Protein AF-A0A2R4WTJ5-F1 (afdb_monomer_lite)

Sequence (198 aa):
MADHRRGARPRRPLLRPADRGRTRHPGPPRLAERLERSGAPPQPRPRPGDAARCPADRGRPTTELWLRAEEALAEARILLAAGRPNGAISRAYSAAFTAVRVIVTQRTG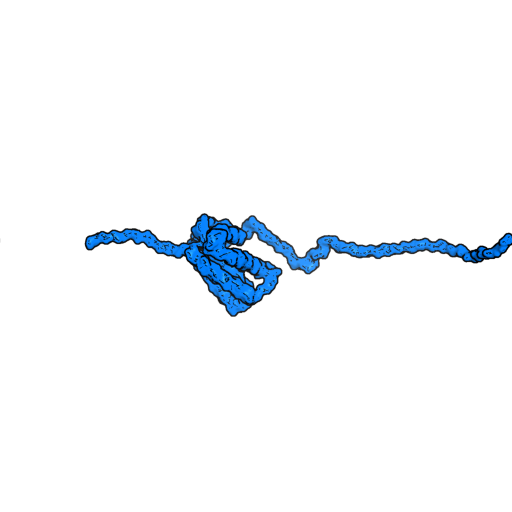ARSEELRRQAAVLKMFSEHFITPGLIDREFGRGLRHLFSDRASVDYDGPRLTAEDAGKAVDFAERLLQATKPFVAGPSGTTQSADDPPS

InterPro domains:
  IPR007842 HEPN domain [PF05168] (64-178)
  IPR052226 UPF0332 putative toxin [PTHR36565] (65-183)

Structure (mmCIF, N/CA/C/O backbone):
data_AF-A0A2R4WTJ5-F1
#
_entry.id   AF-A0A2R4WTJ5-F1
#
loop_
_atom_site.group_PDB
_atom_site.id
_atom_site.type_symbol
_atom_site.label_atom_id
_atom_site.label_alt_id
_atom_site.label_comp_id
_atom_site.label_asym_id
_atom_site.label_entity_id
_atom_site.label_seq_id
_atom_site.pdbx_PDB_ins_code
_atom_site.Cartn_x
_atom_site.Cartn_y
_atom_site.Cartn_z
_atom_site.occupancy
_atom_site.B_iso_or_equiv
_atom_site.auth_seq_id
_atom_site.auth_comp_id
_atom_site.auth_asym_id
_atom_site.auth_atom_id
_atom_site.pdbx_PDB_model_num
ATOM 1 N N . MET A 1 1 ? 96.871 -48.633 27.559 1.00 40.28 1 MET A N 1
ATOM 2 C CA . MET A 1 1 ? 97.328 -48.675 26.153 1.00 40.28 1 MET A CA 1
ATOM 3 C C . MET A 1 1 ? 96.385 -47.785 25.355 1.00 40.28 1 MET A C 1
ATOM 5 O O . MET A 1 1 ? 95.204 -48.081 25.327 1.00 40.28 1 MET A O 1
ATOM 9 N N . ALA A 1 2 ? 96.773 -46.524 25.134 1.00 41.94 2 ALA A N 1
ATOM 10 C CA . ALA A 1 2 ? 97.318 -46.019 23.859 1.00 41.94 2 ALA A CA 1
ATOM 11 C C . ALA A 1 2 ? 96.253 -46.102 22.746 1.00 41.94 2 ALA A C 1
ATOM 13 O O . ALA A 1 2 ? 95.941 -47.191 22.292 1.00 41.94 2 ALA A O 1
ATOM 14 N N . ASP A 1 3 ? 95.487 -45.042 22.493 1.00 43.78 3 ASP A N 1
ATOM 15 C CA . ASP A 1 3 ? 95.818 -43.820 21.730 1.00 43.78 3 ASP A CA 1
ATOM 16 C C . ASP A 1 3 ? 95.179 -43.894 20.333 1.00 43.78 3 ASP A C 1
ATOM 18 O O . ASP A 1 3 ? 95.123 -44.969 19.749 1.00 43.78 3 ASP A O 1
ATOM 22 N N . HIS A 1 4 ? 94.713 -42.734 19.854 1.00 41.50 4 HIS A N 1
ATOM 23 C CA . HIS A 1 4 ? 94.325 -42.339 18.491 1.00 41.50 4 HIS A CA 1
ATOM 24 C C . HIS A 1 4 ? 92.951 -41.649 18.458 1.00 41.50 4 HIS A C 1
ATOM 26 O O . HIS A 1 4 ? 91.954 -42.209 18.883 1.00 41.50 4 HIS A O 1
ATOM 32 N N . ARG A 1 5 ? 92.754 -40.445 17.916 1.00 46.59 5 ARG A N 1
ATOM 33 C CA . ARG A 1 5 ? 93.618 -39.436 17.285 1.00 46.59 5 ARG A CA 1
ATOM 34 C C . ARG A 1 5 ? 92.833 -38.118 17.371 1.00 46.59 5 ARG A C 1
ATOM 36 O O . ARG A 1 5 ? 91.736 -38.028 16.827 1.00 46.59 5 ARG A O 1
ATOM 43 N N . ARG A 1 6 ? 93.382 -37.080 18.015 1.00 43.38 6 ARG A N 1
ATOM 44 C CA . ARG A 1 6 ? 92.896 -35.696 17.854 1.00 43.38 6 ARG A CA 1
ATOM 45 C C . ARG A 1 6 ? 93.526 -35.112 16.591 1.00 43.38 6 ARG A C 1
ATOM 47 O O . ARG A 1 6 ? 94.689 -34.722 16.599 1.00 43.38 6 ARG A O 1
ATOM 54 N N . GLY A 1 7 ? 92.751 -35.064 15.511 1.00 43.31 7 GLY A N 1
ATOM 55 C CA . GLY A 1 7 ? 93.057 -34.250 14.338 1.00 43.31 7 GLY A CA 1
ATOM 56 C C . GLY A 1 7 ? 92.776 -32.779 14.639 1.00 43.31 7 GLY A C 1
ATOM 57 O O . GLY A 1 7 ? 91.679 -32.416 15.054 1.00 43.31 7 GLY A O 1
ATOM 58 N N . ALA A 1 8 ? 93.800 -31.950 14.477 1.00 48.03 8 ALA A N 1
ATOM 59 C CA . ALA A 1 8 ? 93.761 -30.514 14.690 1.00 48.03 8 ALA A CA 1
ATOM 60 C C . ALA A 1 8 ? 93.310 -29.741 13.435 1.00 48.03 8 ALA A C 1
ATOM 62 O O . ALA A 1 8 ? 93.452 -30.236 12.318 1.00 48.03 8 ALA A O 1
ATOM 63 N N . ARG A 1 9 ? 92.986 -28.457 13.680 1.00 47.97 9 ARG A N 1
ATOM 64 C CA . ARG A 1 9 ? 93.019 -27.264 12.793 1.00 47.97 9 ARG A CA 1
ATOM 65 C C . ARG A 1 9 ? 91.668 -26.798 12.217 1.00 47.97 9 ARG A C 1
ATOM 67 O O . ARG A 1 9 ? 90.811 -27.624 11.944 1.00 47.97 9 ARG A O 1
ATOM 74 N N . PRO A 1 10 ? 91.523 -25.504 11.858 1.00 49.56 10 PRO A N 1
ATOM 75 C CA . PRO A 1 10 ? 92.117 -24.287 12.427 1.00 49.56 10 PRO A CA 1
ATOM 76 C C . PRO A 1 10 ? 91.062 -23.199 12.743 1.00 49.56 10 PRO A C 1
ATOM 78 O O . PRO A 1 10 ? 89.918 -23.239 12.298 1.00 49.56 10 PRO A O 1
ATOM 81 N N . ARG A 1 11 ? 91.485 -22.175 13.495 1.00 52.00 11 ARG A N 1
ATOM 82 C CA . ARG A 1 11 ? 90.731 -20.934 13.729 1.00 52.00 11 ARG A CA 1
ATOM 83 C C . ARG A 1 11 ? 90.458 -20.210 12.404 1.00 52.00 11 ARG A C 1
ATOM 85 O O . ARG A 1 11 ? 91.400 -19.890 11.683 1.00 52.00 11 ARG A O 1
ATOM 92 N N . ARG A 1 12 ? 89.189 -19.894 12.132 1.00 48.75 12 ARG A N 1
ATOM 93 C CA . ARG A 1 12 ? 88.774 -18.898 11.131 1.00 48.75 12 ARG A CA 1
ATOM 94 C C . ARG A 1 12 ? 88.182 -17.666 11.828 1.00 48.75 12 ARG A C 1
ATOM 96 O O . ARG A 1 12 ? 87.571 -17.828 12.885 1.00 48.75 12 ARG A O 1
ATOM 103 N N . PRO A 1 13 ? 88.403 -16.454 11.290 1.00 47.44 13 PRO A N 1
ATOM 104 C CA . PRO A 1 13 ? 88.205 -15.211 12.018 1.00 47.44 13 PRO A CA 1
ATOM 105 C C . PRO A 1 13 ? 86.757 -14.723 11.976 1.00 47.44 13 PRO A C 1
ATOM 107 O O . PRO A 1 13 ? 85.960 -15.108 11.122 1.00 47.44 13 PRO A O 1
ATOM 110 N N . LEU A 1 14 ? 86.489 -13.831 12.926 1.00 55.62 14 LEU A N 1
ATOM 111 C CA . LEU A 1 14 ? 85.283 -13.044 13.150 1.00 55.62 14 LEU A CA 1
ATOM 112 C C . LEU A 1 14 ? 84.645 -12.520 11.854 1.00 55.62 14 LEU A C 1
ATOM 114 O O . LEU A 1 14 ? 85.181 -11.629 11.200 1.00 55.62 14 LEU A O 1
ATOM 118 N N . LEU A 1 15 ? 83.434 -12.996 11.572 1.00 49.38 15 LEU A N 1
ATOM 119 C CA . LEU A 1 15 ? 82.456 -12.290 10.754 1.00 49.38 15 LEU A CA 1
ATOM 120 C C . LEU A 1 15 ? 81.283 -11.936 11.666 1.00 49.38 15 LEU A C 1
ATOM 122 O O . LEU A 1 15 ? 80.612 -12.814 12.210 1.00 49.38 15 LEU A O 1
ATOM 126 N N . ARG A 1 16 ? 81.074 -10.632 11.869 1.00 53.84 16 ARG A N 1
ATOM 127 C CA . ARG A 1 16 ? 79.862 -10.096 12.495 1.00 53.84 16 ARG A CA 1
ATOM 128 C C . ARG A 1 16 ? 78.650 -10.617 11.716 1.00 53.84 16 ARG A C 1
ATOM 130 O O . ARG A 1 16 ? 78.660 -10.498 10.489 1.00 53.84 16 ARG A O 1
ATOM 137 N N . PRO A 1 17 ? 77.611 -11.166 12.365 1.00 50.91 17 PRO A N 1
ATOM 138 C CA . PRO A 1 17 ? 76.390 -11.475 11.648 1.00 50.91 17 PRO A CA 1
ATOM 139 C C . PRO A 1 17 ? 75.796 -10.167 11.125 1.00 50.91 17 PRO A C 1
ATOM 141 O O . PRO A 1 17 ? 75.551 -9.227 11.880 1.00 50.91 17 PRO A O 1
ATOM 144 N N . ALA A 1 18 ? 75.641 -10.127 9.804 1.00 52.59 18 ALA A N 1
ATOM 145 C CA . ALA A 1 18 ? 74.945 -9.089 9.077 1.00 52.59 18 ALA A CA 1
ATOM 146 C C . ALA A 1 18 ? 73.553 -8.882 9.680 1.00 52.59 18 ALA A C 1
ATOM 148 O O . ALA A 1 18 ? 72.826 -9.845 9.941 1.00 52.59 18 ALA A O 1
ATOM 149 N N . ASP A 1 19 ? 73.224 -7.610 9.883 1.00 46.09 19 ASP A N 1
ATOM 150 C CA . ASP A 1 19 ? 71.899 -7.107 10.202 1.00 46.09 19 ASP A CA 1
ATOM 151 C C . ASP A 1 19 ? 70.914 -7.671 9.170 1.00 46.09 19 ASP A C 1
ATOM 153 O O . ASP A 1 19 ? 70.844 -7.224 8.022 1.00 46.09 19 ASP A O 1
ATOM 157 N N . ARG A 1 20 ? 70.218 -8.755 9.539 1.00 48.75 20 ARG A N 1
ATOM 158 C CA . ARG A 1 20 ? 69.105 -9.276 8.751 1.00 48.75 20 ARG A CA 1
ATOM 159 C C . ARG A 1 20 ? 68.011 -8.241 8.878 1.00 48.75 20 ARG A C 1
ATOM 161 O O . ARG A 1 20 ? 67.219 -8.282 9.820 1.00 48.75 20 ARG A O 1
ATOM 168 N N . GLY A 1 21 ? 68.013 -7.325 7.914 1.00 42.69 21 GLY A N 1
ATOM 169 C CA . GLY A 1 21 ? 66.962 -6.358 7.691 1.00 42.69 21 GLY A CA 1
ATOM 170 C C . GLY A 1 21 ? 65.624 -7.048 7.883 1.00 42.69 21 GLY A C 1
ATOM 171 O O . GLY A 1 21 ? 65.225 -7.904 7.093 1.00 42.69 21 GLY A O 1
ATOM 172 N N . ARG A 1 22 ? 64.949 -6.690 8.978 1.00 45.28 22 ARG A N 1
ATOM 173 C CA . ARG A 1 22 ? 63.517 -6.901 9.123 1.00 45.28 22 ARG A CA 1
ATOM 174 C C . ARG A 1 22 ? 62.898 -6.248 7.899 1.00 45.28 22 ARG A C 1
ATOM 176 O O . ARG A 1 22 ? 62.763 -5.026 7.856 1.00 45.28 22 ARG A O 1
ATOM 183 N N . THR A 1 23 ? 62.527 -7.054 6.914 1.00 48.16 23 THR A N 1
ATOM 184 C CA . THR A 1 23 ? 61.514 -6.678 5.942 1.00 48.16 23 THR A CA 1
ATOM 185 C C . THR A 1 23 ? 60.293 -6.304 6.765 1.00 48.16 23 THR A C 1
ATOM 187 O O . THR A 1 23 ? 59.587 -7.161 7.296 1.00 48.16 23 THR A O 1
ATOM 190 N N . ARG A 1 24 ? 60.116 -4.998 6.979 1.00 44.09 24 ARG A N 1
ATOM 191 C CA . ARG A 1 24 ? 58.886 -4.441 7.515 1.00 44.09 24 ARG A CA 1
ATOM 192 C C . ARG A 1 24 ? 57.819 -4.835 6.508 1.00 44.09 24 ARG A C 1
ATOM 194 O O . ARG A 1 24 ? 57.754 -4.257 5.428 1.00 44.09 24 ARG A O 1
ATOM 201 N N . HIS A 1 25 ? 57.027 -5.850 6.838 1.00 49.19 25 HIS A N 1
ATOM 202 C CA . HIS A 1 25 ? 55.735 -6.011 6.194 1.00 49.19 25 HIS A CA 1
ATOM 203 C C . HIS A 1 25 ? 55.029 -4.652 6.291 1.00 49.19 25 HIS A C 1
ATOM 205 O O . HIS A 1 25 ? 54.987 -4.091 7.394 1.00 49.19 25 HIS A O 1
ATOM 211 N N . PRO A 1 26 ? 54.523 -4.084 5.184 1.00 51.09 26 PRO A N 1
ATOM 212 C CA . PRO A 1 26 ? 53.671 -2.917 5.291 1.00 51.09 26 PRO A CA 1
ATOM 213 C C . PRO A 1 26 ? 52.470 -3.346 6.137 1.00 51.09 26 PRO A C 1
ATOM 215 O O . PRO A 1 26 ? 51.767 -4.298 5.799 1.00 51.09 26 PRO A O 1
ATOM 218 N N . GLY A 1 27 ? 52.303 -2.711 7.298 1.00 50.72 27 GLY A N 1
ATOM 219 C CA . GLY A 1 27 ? 51.111 -2.899 8.116 1.00 50.72 27 GLY A CA 1
ATOM 220 C C . GLY A 1 27 ? 49.864 -2.547 7.299 1.00 50.72 27 GLY A C 1
ATOM 221 O O . GLY A 1 27 ? 49.973 -1.798 6.322 1.00 50.72 27 GLY A O 1
ATOM 222 N N . PRO A 1 28 ? 48.681 -3.072 7.663 1.00 54.84 28 PRO A N 1
ATOM 223 C CA . PRO A 1 28 ? 47.455 -2.692 6.977 1.00 54.84 28 PRO A CA 1
ATOM 224 C C . PRO A 1 28 ? 47.329 -1.159 7.006 1.00 54.84 28 PRO A C 1
ATOM 226 O O . PRO A 1 28 ? 47.633 -0.554 8.042 1.00 54.84 28 PRO A O 1
ATOM 229 N N . PRO A 1 29 ? 46.926 -0.518 5.893 1.00 46.69 29 PRO A N 1
ATOM 230 C CA . PRO A 1 29 ? 46.821 0.931 5.844 1.00 46.69 29 PRO A CA 1
ATOM 231 C C . PRO A 1 29 ? 45.905 1.397 6.973 1.00 46.69 29 PRO A C 1
ATOM 233 O O . PRO A 1 29 ? 44.856 0.792 7.235 1.00 46.69 29 PRO A O 1
ATOM 236 N N . ARG A 1 30 ? 46.333 2.452 7.675 1.00 44.72 30 ARG A N 1
ATOM 237 C CA . ARG A 1 30 ? 45.518 3.087 8.713 1.00 44.72 30 ARG A CA 1
ATOM 238 C C . ARG A 1 30 ? 44.173 3.452 8.086 1.00 44.72 30 ARG A C 1
ATOM 240 O O . ARG A 1 30 ? 44.115 3.875 6.936 1.00 44.72 30 ARG A O 1
ATOM 247 N N . LEU A 1 31 ? 43.101 3.296 8.861 1.00 47.12 31 LEU A N 1
ATOM 248 C CA . LEU A 1 31 ? 41.696 3.458 8.459 1.00 47.12 31 LEU A CA 1
ATOM 249 C C . LEU A 1 31 ? 41.375 4.774 7.704 1.00 47.12 31 LEU A C 1
ATOM 251 O O . LEU A 1 31 ? 40.307 4.887 7.115 1.00 47.12 31 LEU A O 1
ATOM 255 N N . ALA A 1 32 ? 42.289 5.747 7.707 1.00 48.06 32 ALA A N 1
ATOM 256 C CA . ALA A 1 32 ? 42.182 7.025 7.016 1.00 48.06 32 ALA A CA 1
ATOM 257 C C . ALA A 1 32 ? 42.358 6.951 5.482 1.00 48.06 32 ALA A C 1
ATOM 259 O O . ALA A 1 32 ? 41.817 7.799 4.788 1.00 48.06 32 ALA A O 1
ATOM 260 N N . GLU A 1 33 ? 43.051 5.951 4.921 1.00 44.41 33 GLU A N 1
ATOM 261 C CA . GLU A 1 33 ? 43.400 5.950 3.479 1.00 44.41 33 GLU A CA 1
ATOM 262 C C . GLU A 1 33 ? 42.437 5.154 2.579 1.00 44.41 33 GLU A C 1
ATOM 264 O O . GLU A 1 33 ? 42.562 5.167 1.356 1.00 44.41 33 GLU A O 1
ATOM 269 N N . ARG A 1 34 ? 41.430 4.472 3.142 1.00 41.84 34 ARG A N 1
ATOM 270 C CA . ARG A 1 34 ? 40.419 3.740 2.347 1.00 41.84 34 ARG A CA 1
ATOM 271 C C . ARG A 1 34 ? 39.273 4.636 1.846 1.00 41.84 34 ARG A C 1
ATOM 273 O O . ARG A 1 34 ? 38.398 4.161 1.129 1.00 41.84 34 ARG A O 1
ATOM 280 N N . LEU A 1 35 ? 39.276 5.914 2.222 1.00 46.16 35 LEU A N 1
ATOM 281 C CA . LEU A 1 35 ? 38.204 6.881 1.960 1.00 46.16 35 LEU A CA 1
ATOM 282 C C . LEU A 1 35 ? 38.405 7.732 0.695 1.00 46.16 35 LEU A C 1
ATOM 284 O O . LEU A 1 35 ? 37.592 8.601 0.424 1.00 46.16 35 LEU A O 1
ATOM 288 N N . GLU A 1 36 ? 39.421 7.447 -0.122 1.00 46.19 36 GLU A N 1
ATOM 289 C CA . GLU A 1 36 ? 39.780 8.266 -1.297 1.00 46.19 36 GLU A CA 1
ATOM 290 C C . GLU A 1 36 ? 39.577 7.517 -2.635 1.00 46.19 36 GLU A C 1
ATOM 292 O O . GLU A 1 36 ? 40.247 7.781 -3.631 1.00 46.19 36 GLU A O 1
ATOM 297 N N . ARG A 1 37 ? 38.666 6.530 -2.683 1.00 49.72 37 ARG A N 1
ATOM 298 C CA . ARG A 1 37 ? 38.304 5.814 -3.931 1.00 49.72 37 ARG A CA 1
ATOM 299 C C . ARG A 1 37 ? 36.813 5.777 -4.270 1.00 49.72 37 ARG A C 1
ATOM 301 O O . ARG A 1 37 ? 36.421 5.103 -5.215 1.00 49.72 37 ARG A O 1
ATOM 308 N N . SER A 1 38 ? 35.992 6.551 -3.569 1.00 48.34 38 SER A N 1
ATOM 309 C CA . SER A 1 38 ? 34.607 6.807 -3.964 1.00 48.34 38 SER A CA 1
ATOM 310 C C . SER A 1 38 ? 34.313 8.282 -3.737 1.00 48.34 38 SER A C 1
ATOM 312 O O . SER A 1 38 ? 33.969 8.689 -2.632 1.00 48.34 38 SER A O 1
ATOM 314 N N . GLY A 1 39 ? 34.503 9.091 -4.779 1.00 51.28 39 GLY A N 1
ATOM 315 C CA . GLY A 1 39 ? 34.209 10.523 -4.793 1.00 51.28 39 GLY A CA 1
ATOM 316 C C . GLY A 1 39 ? 32.708 10.818 -4.775 1.00 51.28 39 GLY A C 1
ATOM 317 O O . GLY A 1 39 ? 32.183 11.416 -5.706 1.00 51.28 39 GLY A O 1
ATOM 318 N N . ALA A 1 40 ? 32.017 10.406 -3.716 1.00 48.03 40 ALA A N 1
ATOM 319 C CA . ALA A 1 40 ? 30.706 10.924 -3.363 1.00 48.03 40 ALA A CA 1
ATOM 320 C C . ALA A 1 40 ? 30.691 11.129 -1.842 1.00 48.03 40 ALA A C 1
ATOM 322 O O . ALA A 1 40 ? 30.899 10.158 -1.106 1.00 48.03 40 ALA A O 1
ATOM 323 N N . PRO A 1 41 ? 30.492 12.363 -1.342 1.00 43.03 41 PRO A N 1
ATOM 324 C CA . PRO A 1 41 ? 30.351 12.578 0.091 1.00 43.03 41 PRO A CA 1
ATOM 325 C C . PRO A 1 41 ? 29.193 11.714 0.616 1.00 43.03 41 PRO A C 1
ATOM 327 O O . PRO A 1 41 ? 28.203 11.530 -0.102 1.00 43.03 41 PRO A O 1
ATOM 330 N N . PRO A 1 42 ? 29.275 11.174 1.847 1.00 45.84 42 PRO A N 1
ATOM 331 C CA . PRO A 1 42 ? 28.137 10.503 2.455 1.00 45.84 42 PRO A CA 1
ATOM 332 C C . PRO A 1 42 ? 26.973 11.493 2.481 1.00 45.84 42 PRO A C 1
ATOM 334 O O . PRO A 1 42 ? 27.033 12.511 3.171 1.00 45.84 42 PRO A O 1
ATOM 337 N N . GLN A 1 43 ? 25.936 11.211 1.688 1.00 46.81 43 GLN A N 1
ATOM 338 C CA . GLN A 1 43 ? 24.745 12.048 1.648 1.00 46.81 43 GLN A CA 1
ATOM 339 C C . GLN A 1 43 ? 24.206 12.157 3.081 1.00 46.81 43 GLN A C 1
ATOM 341 O O . GLN A 1 43 ? 24.036 11.122 3.744 1.00 46.81 43 GLN A O 1
ATOM 346 N N . PRO A 1 44 ? 23.985 13.373 3.608 1.00 42.69 44 PRO A N 1
ATOM 347 C CA . PRO A 1 44 ? 23.498 13.536 4.966 1.00 42.69 44 PRO A CA 1
ATOM 348 C C . PRO A 1 44 ? 22.169 12.792 5.098 1.00 42.69 44 PRO A C 1
ATOM 350 O O . PRO A 1 44 ? 21.243 13.007 4.317 1.00 42.69 44 PRO A O 1
ATOM 353 N N . ARG A 1 45 ? 22.069 11.896 6.090 1.00 44.34 45 ARG A N 1
ATOM 354 C CA . ARG A 1 45 ? 20.781 11.286 6.441 1.00 44.34 45 ARG A CA 1
ATOM 355 C C . ARG A 1 45 ? 19.809 12.434 6.737 1.00 44.34 45 ARG A C 1
ATOM 357 O O . ARG A 1 45 ? 20.157 13.274 7.572 1.00 44.34 45 ARG A O 1
ATOM 364 N N . PRO A 1 46 ? 18.628 12.495 6.095 1.00 45.47 46 PRO A N 1
ATOM 365 C CA . PRO A 1 46 ? 17.663 13.537 6.404 1.00 45.47 46 PRO A CA 1
ATOM 366 C C . PRO A 1 46 ? 17.337 13.454 7.895 1.00 45.47 46 PRO A C 1
ATOM 368 O O . PRO A 1 46 ? 16.966 12.392 8.406 1.00 45.47 46 PRO A O 1
ATOM 371 N N . ARG A 1 47 ? 17.542 14.560 8.619 1.00 34.12 47 ARG A N 1
ATOM 372 C CA . ARG A 1 47 ? 17.201 14.632 10.040 1.00 34.12 47 ARG A CA 1
ATOM 373 C C . ARG A 1 47 ? 15.686 14.436 10.175 1.00 34.12 47 ARG A C 1
ATOM 375 O O . ARG A 1 47 ? 14.940 14.914 9.314 1.00 34.12 47 ARG A O 1
ATOM 382 N N . PRO A 1 48 ? 15.192 13.771 11.234 1.00 38.84 48 PRO A N 1
ATOM 383 C CA . PRO A 1 48 ? 13.763 13.728 11.506 1.00 38.84 48 PRO A CA 1
ATOM 384 C C . PRO A 1 48 ? 13.298 15.152 11.848 1.00 38.84 48 PRO A C 1
ATOM 386 O O . PRO A 1 48 ? 13.422 15.597 12.982 1.00 38.84 48 PRO A O 1
ATOM 389 N N . GLY A 1 49 ? 12.838 15.886 10.835 1.00 41.31 49 GLY A N 1
ATOM 390 C CA . GLY A 1 49 ? 12.493 17.307 10.931 1.00 41.31 49 GLY A CA 1
ATOM 391 C C . GLY A 1 49 ? 12.625 18.065 9.606 1.00 41.31 49 GLY A C 1
ATOM 392 O O . GLY A 1 49 ? 11.839 18.973 9.360 1.00 41.31 49 GLY A O 1
ATOM 393 N N . ASP A 1 50 ? 13.518 17.621 8.713 1.00 38.69 50 ASP A N 1
ATOM 394 C CA . ASP A 1 50 ? 13.833 18.328 7.457 1.00 38.69 50 ASP A CA 1
ATOM 395 C C . ASP A 1 50 ? 13.064 17.798 6.235 1.00 38.69 50 ASP A C 1
ATOM 397 O O . ASP A 1 50 ? 13.272 18.254 5.112 1.00 38.69 50 ASP A O 1
ATOM 401 N N . ALA A 1 51 ? 12.088 16.903 6.441 1.00 40.84 51 ALA A N 1
ATOM 402 C CA . ALA A 1 51 ? 10.989 16.709 5.494 1.00 40.84 51 ALA A CA 1
ATOM 403 C C . ALA A 1 51 ? 10.073 17.943 5.548 1.00 40.84 51 ALA A C 1
ATOM 405 O O . ALA A 1 51 ? 8.917 17.888 5.977 1.00 40.84 51 ALA A O 1
ATOM 406 N N . ALA A 1 52 ? 10.629 19.091 5.168 1.00 37.19 52 ALA A N 1
ATOM 407 C CA . ALA A 1 52 ? 9.926 20.337 5.017 1.00 37.19 52 ALA A CA 1
ATOM 408 C C . ALA A 1 52 ? 8.878 20.165 3.909 1.00 37.19 52 ALA A C 1
ATOM 410 O O . ALA A 1 52 ? 9.113 20.384 2.729 1.00 37.19 52 ALA A O 1
ATOM 411 N N . ARG A 1 53 ? 7.677 19.809 4.372 1.00 40.03 53 ARG A N 1
ATOM 412 C CA . ARG A 1 53 ? 6.417 20.430 3.970 1.00 40.03 53 ARG A CA 1
ATOM 413 C C . ARG A 1 53 ? 5.956 20.100 2.543 1.00 40.03 53 ARG A C 1
ATOM 415 O O . ARG A 1 53 ? 5.938 20.955 1.671 1.00 40.03 53 ARG A O 1
ATOM 422 N N . CYS A 1 54 ? 5.395 18.903 2.359 1.00 32.31 54 CYS A N 1
ATOM 423 C CA . CYS A 1 54 ? 4.322 18.735 1.374 1.00 32.31 54 CYS A CA 1
ATOM 424 C C . CYS A 1 54 ? 3.042 19.402 1.932 1.00 32.31 54 CYS A C 1
ATOM 426 O O . CYS A 1 54 ? 2.538 18.947 2.961 1.00 32.31 54 CYS A O 1
ATOM 428 N N . PRO A 1 55 ? 2.486 20.458 1.306 1.00 38.75 55 PRO A N 1
ATOM 429 C CA . PRO A 1 55 ? 1.325 21.197 1.829 1.00 38.75 55 PRO A CA 1
ATOM 430 C C . PRO A 1 55 ? 0.006 20.410 1.799 1.00 38.75 55 PRO A C 1
ATOM 432 O O . PRO A 1 55 ? -1.022 20.905 2.248 1.00 38.75 55 PRO A O 1
ATOM 435 N N . ALA A 1 56 ? 0.011 19.209 1.225 1.00 47.41 56 ALA A N 1
ATOM 436 C CA . ALA A 1 56 ? -1.167 18.654 0.585 1.00 47.41 56 ALA A CA 1
ATOM 437 C C . ALA A 1 56 ? -2.178 17.967 1.512 1.00 47.41 56 ALA A C 1
ATOM 439 O O . ALA A 1 56 ? -3.226 17.610 0.999 1.00 47.41 56 ALA A O 1
ATOM 440 N N . ASP A 1 57 ? -1.912 17.757 2.803 1.00 47.78 57 ASP A N 1
ATOM 441 C CA . ASP A 1 57 ? -2.726 16.824 3.611 1.00 47.78 57 ASP A CA 1
ATOM 442 C C . ASP A 1 57 ? -3.367 17.438 4.868 1.00 47.78 57 ASP A C 1
ATOM 444 O O . ASP A 1 57 ? -3.786 16.733 5.786 1.00 47.78 57 ASP A O 1
ATOM 448 N N . ARG A 1 58 ? -3.434 18.773 4.944 1.00 47.03 58 ARG A N 1
ATOM 449 C CA . ARG A 1 58 ? -4.168 19.459 6.016 1.00 47.03 58 ARG A CA 1
ATOM 450 C C . ARG A 1 58 ? -5.655 19.501 5.662 1.00 47.03 58 ARG A C 1
ATOM 452 O O . ARG A 1 58 ? -6.097 20.433 5.006 1.00 47.03 58 ARG A O 1
ATOM 459 N N . GLY A 1 59 ? -6.396 18.479 6.090 1.00 54.94 59 GLY A N 1
ATOM 460 C CA . GLY A 1 59 ? -7.862 18.478 6.061 1.00 54.94 59 GLY A CA 1
ATOM 461 C C . GLY A 1 59 ? -8.508 18.064 4.738 1.00 54.94 59 GLY A C 1
ATOM 462 O O . GLY A 1 59 ? -9.647 18.452 4.495 1.00 54.94 59 GLY A O 1
ATOM 463 N N . ARG A 1 60 ? -7.822 17.291 3.880 1.00 61.53 60 ARG A N 1
ATOM 464 C CA . ARG A 1 60 ? -8.505 16.709 2.716 1.00 61.53 60 ARG A CA 1
ATOM 465 C C . ARG A 1 60 ? -9.511 15.645 3.161 1.00 61.53 60 ARG A C 1
ATOM 467 O O . ARG A 1 60 ? -9.177 14.851 4.047 1.00 61.53 60 ARG A O 1
ATOM 474 N N . PRO A 1 61 ? -10.700 15.583 2.541 1.00 74.44 61 PRO A N 1
ATOM 475 C CA . PRO A 1 61 ? -11.644 14.501 2.774 1.00 74.44 61 PRO A CA 1
ATOM 476 C C . PRO A 1 61 ? -10.992 13.142 2.491 1.00 74.44 61 PRO A C 1
ATOM 478 O O . PRO A 1 61 ? -10.264 12.978 1.509 1.00 74.44 61 PRO A O 1
ATOM 481 N N . THR A 1 62 ? -11.286 12.144 3.323 1.00 81.25 62 THR A N 1
ATOM 482 C CA . THR A 1 62 ? -10.813 10.759 3.150 1.00 81.25 62 THR A CA 1
ATOM 483 C C . THR A 1 62 ? -11.200 10.178 1.786 1.00 81.25 62 THR A C 1
ATOM 485 O O . THR A 1 62 ? -10.453 9.374 1.233 1.00 81.25 62 THR A O 1
ATOM 488 N N . THR A 1 63 ? -12.304 10.650 1.203 1.00 83.62 63 THR A N 1
ATOM 489 C CA . THR A 1 63 ? -12.765 10.322 -0.153 1.00 83.62 63 THR A CA 1
ATOM 490 C C . THR A 1 63 ? -11.795 10.783 -1.246 1.00 83.62 63 THR A C 1
ATOM 492 O O . THR A 1 63 ? -11.521 10.033 -2.176 1.00 83.62 63 THR A O 1
ATOM 495 N N . GLU A 1 64 ? -11.222 11.985 -1.133 1.00 87.19 64 GLU A N 1
ATOM 496 C CA . GLU A 1 64 ? -10.272 12.502 -2.130 1.00 87.19 64 GLU A CA 1
ATOM 497 C C . GLU A 1 64 ? -8.943 11.738 -2.076 1.00 87.19 64 GLU A C 1
ATOM 499 O O . GLU A 1 64 ? -8.334 11.430 -3.100 1.00 87.19 64 GLU A O 1
ATOM 504 N N . LEU A 1 65 ? -8.501 11.385 -0.868 1.00 88.19 65 LEU A N 1
ATOM 505 C CA . LEU A 1 65 ? -7.319 10.547 -0.681 1.00 88.19 65 LEU A CA 1
ATOM 506 C C . LEU A 1 65 ? -7.530 9.135 -1.239 1.00 88.19 65 LEU A C 1
ATOM 508 O O . LEU A 1 65 ? -6.598 8.569 -1.806 1.00 88.19 65 LEU A O 1
ATOM 512 N N . TRP A 1 66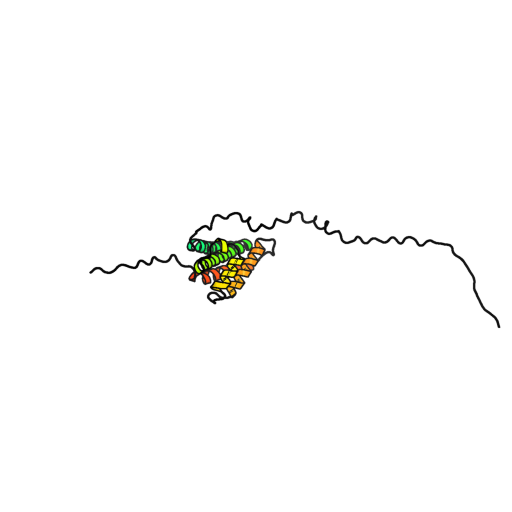 ? -8.738 8.581 -1.111 1.00 92.00 66 TRP A N 1
ATOM 513 C CA . TRP A 1 66 ? -9.072 7.292 -1.712 1.00 92.00 66 TRP A CA 1
ATOM 514 C C . TRP A 1 66 ? -9.015 7.344 -3.240 1.00 92.00 66 TRP A C 1
ATOM 516 O O . TRP A 1 66 ? -8.359 6.502 -3.847 1.00 92.00 66 TRP A O 1
ATOM 526 N N . LEU A 1 67 ? -9.609 8.372 -3.856 1.00 92.81 67 LEU A N 1
ATOM 527 C CA . LEU A 1 67 ? -9.553 8.558 -5.308 1.00 92.81 67 LEU A CA 1
ATOM 528 C C . LEU A 1 67 ? -8.104 8.630 -5.809 1.00 92.81 67 LEU A C 1
ATOM 530 O O . LEU A 1 67 ? -7.741 7.965 -6.772 1.00 92.81 67 LEU A O 1
ATOM 534 N N . ARG A 1 68 ? -7.233 9.344 -5.089 1.00 92.25 68 ARG A N 1
ATOM 535 C CA . ARG A 1 68 ? -5.796 9.387 -5.404 1.00 92.25 68 ARG A CA 1
ATOM 536 C C . ARG A 1 68 ? -5.101 8.035 -5.283 1.00 92.25 68 ARG A C 1
ATOM 538 O O . ARG A 1 68 ? -4.126 7.789 -5.990 1.00 92.25 68 ARG A O 1
ATOM 545 N N . ALA A 1 69 ? -5.554 7.170 -4.377 1.00 94.25 69 ALA A N 1
ATOM 546 C CA . ALA A 1 69 ? -5.033 5.812 -4.287 1.00 94.25 69 ALA A CA 1
ATOM 547 C C . ALA A 1 69 ? -5.418 4.994 -5.532 1.00 94.25 69 ALA A C 1
ATOM 549 O O . ALA A 1 69 ? -4.576 4.274 -6.068 1.00 94.25 69 ALA A O 1
ATOM 550 N N . GLU A 1 70 ? -6.652 5.146 -6.022 1.00 94.88 70 GLU A N 1
ATOM 551 C CA . GLU A 1 70 ? -7.122 4.509 -7.259 1.00 94.88 70 GLU A CA 1
ATOM 552 C C . GLU A 1 70 ? -6.383 5.048 -8.497 1.00 94.88 70 GLU A C 1
ATOM 554 O O . GLU A 1 70 ? -5.912 4.263 -9.323 1.00 94.88 70 GLU A O 1
ATOM 559 N N . GLU A 1 71 ? -6.194 6.367 -8.590 1.00 95.88 71 GLU A N 1
ATOM 560 C CA . GLU A 1 71 ? -5.402 7.013 -9.646 1.00 95.88 71 GLU A CA 1
ATOM 561 C C . GLU A 1 71 ? -3.955 6.503 -9.656 1.00 95.88 71 GLU A C 1
ATOM 563 O O . GLU A 1 71 ? -3.440 6.108 -10.702 1.00 95.88 71 GLU A O 1
ATOM 568 N N . ALA A 1 72 ? -3.308 6.429 -8.488 1.00 95.25 72 ALA A N 1
ATOM 569 C CA . ALA A 1 72 ? -1.946 5.916 -8.378 1.00 95.25 72 ALA A CA 1
ATOM 570 C C . ALA A 1 72 ? -1.837 4.445 -8.818 1.00 95.25 72 ALA A C 1
ATOM 572 O O . ALA A 1 72 ? -0.834 4.055 -9.417 1.00 95.25 72 ALA A O 1
ATOM 573 N N . LEU A 1 73 ? -2.861 3.620 -8.570 1.00 96.94 73 LEU A N 1
ATOM 574 C CA . LEU A 1 73 ? -2.893 2.243 -9.067 1.00 96.94 73 LEU A CA 1
ATOM 575 C C . LEU A 1 73 ? -3.026 2.203 -10.598 1.00 96.94 73 LEU A C 1
ATOM 577 O O . LEU A 1 73 ? -2.344 1.413 -11.255 1.00 96.94 73 LEU A O 1
ATOM 581 N N . ALA A 1 74 ? -3.860 3.067 -11.181 1.00 96.88 74 ALA A N 1
ATOM 582 C CA . ALA A 1 74 ? -3.983 3.186 -12.633 1.00 96.88 74 ALA A CA 1
ATOM 583 C C . ALA A 1 74 ? -2.655 3.618 -13.282 1.00 96.88 74 ALA A C 1
ATOM 585 O O . ALA A 1 74 ? -2.209 3.004 -14.252 1.00 96.88 74 ALA A O 1
ATOM 586 N N . GLU A 1 75 ? -1.968 4.604 -12.703 1.00 96.25 75 GLU A N 1
ATOM 587 C CA . GLU A 1 75 ? -0.631 5.016 -13.143 1.00 96.25 75 GLU A CA 1
ATOM 588 C C . GLU A 1 75 ? 0.392 3.878 -13.026 1.00 96.25 75 GLU A C 1
ATOM 590 O O . GLU A 1 75 ? 1.220 3.698 -13.920 1.00 96.25 75 GLU A O 1
ATOM 595 N N . ALA A 1 76 ? 0.333 3.082 -11.953 1.00 95.50 76 ALA A N 1
ATOM 596 C CA . ALA A 1 76 ? 1.227 1.943 -11.766 1.00 95.50 76 ALA A CA 1
ATOM 597 C C . ALA A 1 76 ? 1.082 0.913 -12.898 1.00 95.50 76 ALA A C 1
ATOM 599 O O . ALA A 1 76 ? 2.087 0.434 -13.426 1.00 95.50 76 ALA A O 1
ATOM 600 N N . ARG A 1 77 ? -0.156 0.633 -13.329 1.00 95.62 77 ARG A N 1
ATOM 601 C CA . ARG A 1 77 ? -0.443 -0.255 -14.469 1.00 95.62 77 ARG A CA 1
ATOM 602 C C . ARG A 1 77 ? 0.108 0.293 -15.781 1.00 95.62 77 ARG A C 1
ATOM 604 O O . ARG A 1 77 ? 0.719 -0.452 -16.544 1.00 95.62 77 ARG A O 1
ATOM 611 N N . ILE A 1 78 ? -0.060 1.593 -16.027 1.00 97.25 78 ILE A N 1
ATOM 612 C CA . ILE A 1 78 ? 0.475 2.255 -17.226 1.00 97.25 78 ILE A CA 1
ATOM 613 C C . ILE A 1 78 ? 2.005 2.155 -17.251 1.00 97.25 78 ILE A C 1
ATOM 615 O O . ILE A 1 78 ? 2.590 1.812 -18.276 1.00 97.25 78 ILE A O 1
ATOM 619 N N . LEU A 1 79 ? 2.665 2.407 -16.118 1.00 93.81 79 LEU A N 1
ATOM 620 C CA . LEU A 1 79 ? 4.124 2.328 -16.011 1.00 93.81 79 LEU A CA 1
ATOM 621 C C . LEU A 1 79 ? 4.646 0.902 -16.192 1.00 93.81 79 LEU A C 1
ATOM 623 O O . LEU A 1 79 ? 5.687 0.714 -16.825 1.00 93.81 79 LEU A O 1
ATOM 627 N N . LEU A 1 80 ? 3.921 -0.096 -15.683 1.00 94.69 80 LEU A N 1
ATOM 628 C CA . LEU A 1 80 ? 4.251 -1.502 -15.893 1.00 94.69 80 LEU A CA 1
ATOM 629 C C . LEU A 1 80 ? 4.173 -1.863 -17.382 1.00 94.69 80 LEU A C 1
ATOM 631 O O . LEU A 1 80 ? 5.136 -2.397 -17.930 1.00 94.69 80 LEU A O 1
ATOM 635 N N . ALA A 1 81 ? 3.077 -1.489 -18.051 1.00 94.19 81 ALA A N 1
ATOM 636 C CA . ALA A 1 81 ? 2.888 -1.709 -19.485 1.00 94.19 81 ALA A CA 1
ATOM 637 C C . ALA A 1 81 ? 3.942 -0.981 -20.340 1.00 94.19 81 ALA A C 1
ATOM 639 O O . ALA A 1 81 ? 4.375 -1.491 -21.370 1.00 94.19 81 ALA A O 1
ATOM 640 N N . ALA A 1 82 ? 4.412 0.184 -19.889 1.00 94.25 82 ALA A N 1
ATOM 641 C CA . ALA A 1 82 ? 5.471 0.954 -20.539 1.00 94.25 82 ALA A CA 1
ATOM 642 C C . ALA A 1 82 ? 6.900 0.432 -20.256 1.00 94.25 82 ALA A C 1
ATOM 644 O O . ALA A 1 82 ? 7.877 1.084 -20.641 1.00 94.25 82 ALA A O 1
ATOM 645 N N . GLY A 1 83 ? 7.054 -0.696 -19.551 1.00 92.06 83 GLY A N 1
ATOM 646 C CA . GLY A 1 83 ? 8.360 -1.279 -19.230 1.00 92.06 83 GLY A CA 1
ATOM 647 C C . GLY A 1 83 ? 9.168 -0.457 -18.220 1.00 92.06 83 GLY A C 1
ATOM 648 O O . GLY A 1 83 ? 10.398 -0.415 -18.286 1.00 92.06 83 GLY A O 1
ATOM 649 N N . ARG A 1 84 ? 8.493 0.240 -17.297 1.00 91.81 84 ARG A N 1
ATOM 650 C CA . ARG A 1 84 ? 9.105 1.081 -16.253 1.00 91.81 84 ARG A CA 1
ATOM 651 C C . ARG A 1 84 ? 8.876 0.471 -14.862 1.00 91.81 84 ARG A C 1
ATOM 653 O O . ARG A 1 84 ? 8.084 1.014 -14.092 1.00 91.81 84 ARG A O 1
ATOM 660 N N . PRO A 1 85 ? 9.587 -0.620 -14.503 1.00 90.62 85 PRO A N 1
ATOM 661 C CA . PRO A 1 85 ? 9.332 -1.375 -13.271 1.00 90.62 85 PRO A CA 1
ATOM 662 C C . PRO A 1 85 ? 9.497 -0.525 -12.006 1.00 90.62 85 PRO A C 1
ATOM 664 O O . PRO A 1 85 ? 8.612 -0.500 -11.158 1.00 90.62 85 PRO A O 1
ATOM 667 N N . ASN A 1 86 ? 10.565 0.270 -11.923 1.00 89.94 86 ASN A N 1
ATOM 668 C CA . ASN A 1 86 ? 10.812 1.171 -10.793 1.00 89.94 86 ASN A CA 1
ATOM 669 C C . ASN A 1 86 ? 9.665 2.176 -10.582 1.00 89.94 86 ASN A C 1
ATOM 671 O O . ASN A 1 86 ? 9.201 2.386 -9.461 1.00 89.94 86 ASN A O 1
ATOM 675 N N . GLY A 1 87 ? 9.178 2.776 -11.673 1.00 89.75 87 GLY A N 1
ATOM 676 C CA . GLY A 1 87 ? 8.052 3.708 -11.623 1.00 89.75 87 GLY A CA 1
ATOM 677 C C . GLY A 1 87 ? 6.758 3.016 -11.197 1.00 89.75 87 GLY A C 1
ATOM 678 O O . GLY A 1 87 ? 6.032 3.545 -10.356 1.00 89.75 87 GLY A O 1
ATOM 679 N N . ALA A 1 88 ? 6.498 1.820 -11.730 1.00 94.00 88 ALA A N 1
ATOM 680 C CA . ALA A 1 88 ? 5.331 1.021 -11.376 1.00 94.00 88 ALA A CA 1
ATOM 681 C C . ALA A 1 88 ? 5.316 0.665 -9.881 1.00 94.00 88 ALA A C 1
ATOM 683 O O . ALA A 1 88 ? 4.305 0.880 -9.219 1.00 94.00 88 ALA A O 1
ATOM 684 N N . ILE A 1 89 ? 6.447 0.226 -9.321 1.00 93.25 89 ILE A N 1
ATOM 685 C CA . ILE A 1 89 ? 6.579 -0.109 -7.893 1.00 93.25 89 ILE A CA 1
ATOM 686 C C . ILE A 1 89 ? 6.371 1.127 -7.014 1.00 93.25 89 ILE A C 1
ATOM 688 O O . ILE A 1 89 ? 5.649 1.064 -6.020 1.00 93.25 89 ILE A O 1
ATOM 692 N N . SER A 1 90 ? 6.939 2.275 -7.395 1.00 92.12 90 SER A N 1
ATOM 693 C CA . SER A 1 90 ? 6.758 3.534 -6.660 1.00 92.12 90 SER A CA 1
ATOM 694 C C . SER A 1 90 ? 5.287 3.986 -6.624 1.00 92.12 90 SER A C 1
ATOM 696 O O . SER A 1 90 ? 4.771 4.404 -5.576 1.00 92.12 90 SER A O 1
ATOM 698 N N . ARG A 1 91 ? 4.564 3.836 -7.743 1.00 94.44 91 ARG A N 1
ATOM 699 C CA . ARG A 1 91 ? 3.128 4.148 -7.822 1.00 94.44 91 ARG A CA 1
ATOM 700 C C . ARG A 1 91 ? 2.259 3.118 -7.099 1.00 94.44 91 ARG A C 1
ATOM 702 O O . ARG A 1 91 ? 1.382 3.522 -6.338 1.00 94.44 91 ARG A O 1
ATOM 709 N N . ALA A 1 92 ? 2.562 1.825 -7.217 1.00 94.56 92 ALA A N 1
ATOM 710 C CA . ALA A 1 92 ? 1.885 0.759 -6.473 1.00 94.56 92 ALA A CA 1
ATOM 711 C C . ALA A 1 92 ? 2.037 0.948 -4.953 1.00 94.56 92 ALA A C 1
ATOM 713 O O . ALA A 1 92 ? 1.059 0.874 -4.207 1.00 94.56 92 ALA A O 1
ATOM 714 N N . TYR A 1 93 ? 3.243 1.293 -4.495 1.00 94.75 93 TYR A N 1
ATOM 715 C CA . TYR A 1 93 ? 3.496 1.696 -3.114 1.00 94.75 93 TYR A CA 1
ATOM 716 C C . TYR A 1 93 ? 2.627 2.891 -2.700 1.00 94.75 93 TYR A C 1
ATOM 718 O O . TYR A 1 93 ? 2.015 2.866 -1.632 1.00 94.75 93 TYR A O 1
ATOM 726 N N . SER A 1 94 ? 2.563 3.939 -3.527 1.00 93.19 94 SER A N 1
ATOM 727 C CA . SER A 1 94 ? 1.806 5.156 -3.208 1.00 93.19 94 SER A CA 1
ATOM 728 C C . SER A 1 94 ? 0.306 4.878 -3.094 1.00 93.19 94 SER A C 1
ATOM 730 O O . SER A 1 94 ? -0.330 5.380 -2.163 1.00 93.19 94 SER A O 1
ATOM 732 N N . ALA A 1 95 ? -0.233 4.026 -3.972 1.00 95.19 95 ALA A N 1
ATOM 733 C CA . ALA A 1 95 ? -1.610 3.550 -3.909 1.00 95.19 95 ALA A CA 1
ATOM 734 C C . ALA A 1 95 ? -1.876 2.807 -2.592 1.00 95.19 95 ALA A C 1
ATOM 736 O O . ALA A 1 95 ? -2.746 3.203 -1.816 1.00 95.19 95 ALA A O 1
ATOM 737 N N . ALA A 1 96 ? -1.060 1.793 -2.286 1.00 94.56 96 ALA A N 1
ATOM 738 C CA . ALA A 1 96 ? -1.209 0.975 -1.087 1.00 94.56 96 ALA A CA 1
ATOM 739 C C . ALA A 1 96 ? -1.076 1.793 0.210 1.00 94.56 96 ALA A C 1
ATOM 741 O O . ALA A 1 96 ? -1.901 1.682 1.117 1.00 94.56 96 ALA A O 1
ATOM 742 N N . PHE A 1 97 ? -0.061 2.656 0.297 1.00 92.94 97 PHE A N 1
ATOM 743 C CA . PHE A 1 97 ? 0.157 3.527 1.451 1.00 92.94 97 PHE A CA 1
ATOM 744 C C . PHE A 1 97 ? -1.023 4.477 1.664 1.00 92.94 97 PHE A C 1
ATOM 746 O O . PHE A 1 97 ? -1.502 4.618 2.787 1.00 92.94 97 PHE A O 1
ATOM 753 N N . THR A 1 98 ? -1.520 5.106 0.598 1.00 91.81 98 THR A N 1
ATOM 754 C CA . THR A 1 98 ? -2.634 6.057 0.694 1.00 91.81 98 THR A CA 1
ATOM 755 C C . THR A 1 98 ? -3.938 5.359 1.081 1.00 91.81 98 THR A C 1
ATOM 757 O O . THR A 1 98 ? -4.609 5.824 2.000 1.00 91.81 98 THR A O 1
ATOM 760 N N . ALA A 1 99 ? -4.247 4.204 0.484 1.00 93.50 99 ALA A N 1
ATOM 761 C CA . ALA A 1 99 ? -5.424 3.402 0.830 1.00 93.50 99 ALA A CA 1
ATOM 762 C C . ALA A 1 99 ? -5.439 3.001 2.315 1.00 93.50 99 ALA A C 1
ATOM 764 O O . ALA A 1 99 ? -6.427 3.213 3.020 1.00 93.50 99 ALA A O 1
ATOM 765 N N . VAL A 1 100 ? -4.312 2.497 2.830 1.00 93.19 100 VAL A N 1
ATOM 766 C CA . VAL A 1 100 ? -4.203 2.095 4.240 1.00 93.19 100 VAL A CA 1
ATOM 767 C C . VAL A 1 100 ? -4.317 3.298 5.178 1.00 93.19 100 VAL A C 1
ATOM 769 O O . VAL A 1 100 ? -4.947 3.208 6.230 1.00 93.19 100 VAL A O 1
ATOM 772 N N . ARG A 1 101 ? -3.758 4.454 4.805 1.00 91.56 101 ARG A N 1
ATOM 773 C CA . ARG A 1 101 ? -3.935 5.686 5.589 1.00 91.56 101 ARG A CA 1
ATOM 774 C C . ARG A 1 101 ? -5.399 6.080 5.681 1.00 91.56 101 ARG A C 1
ATOM 776 O O . ARG A 1 101 ? -5.852 6.405 6.768 1.00 91.56 101 ARG A O 1
ATOM 783 N N . VAL A 1 102 ? -6.131 6.014 4.572 1.00 91.56 102 VAL A N 1
ATOM 784 C CA . VAL A 1 102 ? -7.556 6.357 4.529 1.00 91.56 102 VAL A CA 1
ATOM 785 C C . VAL A 1 102 ? -8.362 5.494 5.497 1.00 91.56 102 VAL A C 1
ATOM 787 O O . VAL A 1 102 ? -9.074 6.041 6.338 1.00 91.56 102 VAL A O 1
ATOM 790 N N . ILE A 1 103 ? -8.234 4.168 5.427 1.00 91.50 103 ILE A N 1
ATOM 791 C CA . ILE A 1 103 ? -9.017 3.269 6.292 1.00 91.50 103 ILE A CA 1
ATOM 792 C C . ILE A 1 103 ? -8.613 3.388 7.764 1.00 91.50 103 ILE A C 1
ATOM 794 O O . ILE A 1 103 ? -9.469 3.318 8.644 1.00 91.50 103 ILE A O 1
ATOM 798 N N . VAL A 1 104 ? -7.325 3.603 8.054 1.00 90.56 104 VAL A N 1
ATOM 799 C CA . VAL A 1 104 ? -6.849 3.768 9.431 1.00 90.56 104 VAL A CA 1
ATOM 800 C C . VAL A 1 104 ? -7.375 5.079 10.005 1.00 90.56 104 VAL A C 1
ATOM 802 O O . VAL A 1 104 ? -7.970 5.057 11.077 1.00 90.56 104 VAL A O 1
ATOM 805 N N . THR A 1 105 ? -7.251 6.193 9.276 1.00 89.81 105 THR A N 1
ATOM 806 C CA . THR A 1 105 ? -7.814 7.488 9.685 1.00 89.81 105 THR A CA 1
ATOM 807 C C . THR A 1 105 ? -9.309 7.381 9.967 1.00 89.81 105 THR A C 1
ATOM 809 O O . THR A 1 105 ? -9.762 7.869 10.997 1.00 89.81 105 THR A O 1
ATOM 812 N N . GLN A 1 106 ? -10.076 6.717 9.098 1.00 88.44 106 GLN A N 1
ATOM 813 C CA . GLN A 1 106 ? -11.521 6.559 9.292 1.00 88.44 106 GLN A CA 1
ATOM 814 C C . GLN A 1 106 ? -11.869 5.689 10.499 1.00 88.44 106 GLN A C 1
ATOM 816 O O . GLN A 1 106 ? -12.826 5.980 11.210 1.00 88.44 106 GLN A O 1
ATOM 821 N N . ARG A 1 107 ? -11.087 4.637 10.758 1.00 86.81 107 ARG A N 1
ATOM 822 C CA . ARG A 1 107 ? -11.345 3.707 11.861 1.00 86.81 107 ARG A CA 1
ATOM 823 C C . ARG A 1 107 ? -10.933 4.257 13.224 1.00 86.81 107 ARG A C 1
ATOM 825 O O . ARG A 1 107 ? -11.593 3.953 14.211 1.00 86.81 107 ARG A O 1
ATOM 832 N N . THR A 1 108 ? -9.836 5.008 13.299 1.00 85.00 108 THR A N 1
ATOM 833 C CA . THR A 1 108 ? -9.243 5.435 14.579 1.00 85.00 108 THR A CA 1
ATOM 834 C C . THR A 1 108 ? -9.368 6.932 14.842 1.00 85.00 108 THR A C 1
ATOM 836 O O . THR A 1 108 ? -9.027 7.375 15.935 1.00 85.00 108 THR A O 1
ATOM 839 N N . GLY A 1 109 ? -9.769 7.733 13.850 1.00 83.12 109 GLY A N 1
ATOM 840 C CA . GLY A 1 109 ? -9.707 9.195 13.929 1.00 83.12 109 GLY A CA 1
ATOM 841 C C . GLY A 1 109 ? -8.274 9.735 14.019 1.00 83.12 109 GLY A C 1
ATOM 842 O O . GLY A 1 109 ? -8.064 10.853 14.486 1.00 83.12 109 GLY A O 1
ATOM 843 N N . ALA A 1 110 ? -7.272 8.937 13.621 1.00 80.81 110 ALA A N 1
ATOM 844 C CA . ALA A 1 110 ? -5.870 9.327 13.731 1.00 80.81 110 ALA A CA 1
ATOM 845 C C . ALA A 1 110 ? -5.570 10.553 12.870 1.00 80.81 110 ALA A C 1
ATOM 847 O O . ALA A 1 110 ? -6.041 10.686 11.738 1.00 80.81 110 ALA A O 1
ATOM 848 N N . ARG A 1 111 ? -4.731 11.448 13.390 1.00 77.62 111 ARG A N 1
ATOM 849 C CA . ARG A 1 111 ? -4.338 12.644 12.644 1.00 77.62 111 ARG A CA 1
ATOM 850 C C . ARG A 1 111 ? -3.388 12.263 11.515 1.00 77.62 111 ARG A C 1
ATOM 852 O O . ARG A 1 111 ? -2.494 11.436 11.695 1.00 77.62 111 ARG A O 1
ATOM 859 N N . SER A 1 112 ? -3.488 12.960 10.382 1.00 70.69 112 SER A N 1
ATOM 860 C CA . SER A 1 112 ? -2.637 12.718 9.206 1.00 70.69 112 SER A CA 1
ATOM 861 C C . SER A 1 112 ? -1.133 12.745 9.516 1.00 70.69 112 SER A C 1
ATOM 863 O O . SER A 1 112 ? -0.366 12.055 8.849 1.00 70.69 112 SER A O 1
ATOM 865 N N . GLU A 1 113 ? -0.717 13.505 10.538 1.00 76.81 113 GLU A N 1
ATOM 866 C CA . GLU A 1 113 ? 0.665 13.606 11.032 1.00 76.81 113 GLU A CA 1
ATOM 867 C C . GLU A 1 113 ? 1.215 12.293 11.604 1.00 76.81 113 GLU A C 1
ATOM 869 O O . GLU A 1 113 ? 2.376 11.944 11.377 1.00 76.81 113 GLU A O 1
ATOM 874 N N . GLU A 1 1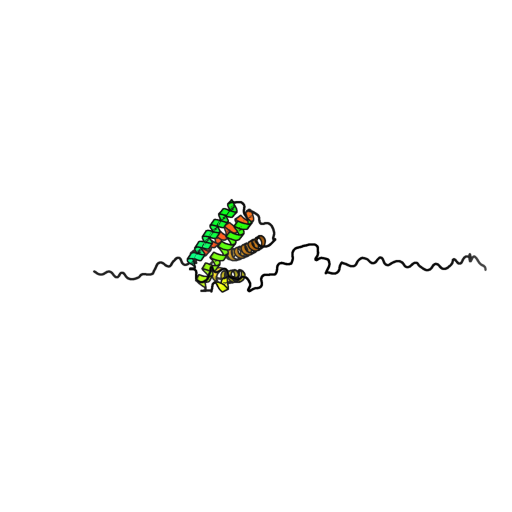14 ? 0.384 11.540 12.321 1.00 76.31 114 GLU A N 1
ATOM 875 C CA . GLU A 1 114 ? 0.767 10.261 12.927 1.00 76.31 114 GLU A CA 1
ATOM 876 C C . GLU A 1 114 ? 0.983 9.204 11.837 1.00 76.31 114 GLU A C 1
ATOM 878 O O . GLU A 1 114 ? 1.932 8.421 11.890 1.00 76.31 114 GLU A O 1
ATOM 883 N N . LEU A 1 115 ? 0.192 9.293 10.766 1.00 81.94 115 LEU A N 1
ATOM 884 C CA . LEU A 1 115 ? 0.218 8.401 9.611 1.00 81.94 115 LEU A CA 1
ATOM 885 C C . LEU A 1 115 ? 1.164 8.846 8.485 1.00 81.94 115 LEU A C 1
ATOM 887 O O . LEU A 1 115 ? 1.095 8.311 7.379 1.00 81.94 115 LEU A O 1
ATOM 891 N N . ARG A 1 116 ? 2.062 9.812 8.721 1.00 80.75 116 ARG A N 1
ATOM 892 C CA . ARG A 1 116 ? 3.130 10.143 7.754 1.00 80.75 116 ARG A CA 1
ATOM 893 C C . ARG A 1 116 ? 4.221 9.084 7.707 1.00 80.75 116 ARG A C 1
ATOM 895 O O . ARG A 1 116 ? 4.882 8.910 6.688 1.00 80.75 116 ARG A O 1
ATOM 902 N N . ARG A 1 117 ? 4.442 8.393 8.825 1.00 86.06 117 ARG A N 1
ATOM 903 C CA . ARG A 1 117 ? 5.513 7.406 8.947 1.00 86.06 117 ARG A CA 1
ATOM 904 C C . ARG A 1 117 ? 5.023 6.053 8.450 1.00 86.06 117 ARG A C 1
ATOM 906 O O . ARG A 1 117 ? 4.048 5.523 8.971 1.00 86.06 117 ARG A O 1
ATOM 913 N N . GLN A 1 118 ? 5.773 5.449 7.531 1.00 86.38 118 GLN A N 1
ATOM 914 C CA . GLN A 1 118 ? 5.548 4.078 7.055 1.00 86.38 118 GLN A CA 1
ATOM 915 C C . GLN A 1 118 ? 5.387 3.074 8.207 1.00 86.38 118 GLN A C 1
ATOM 917 O O . GLN A 1 118 ? 4.468 2.259 8.199 1.00 86.38 118 GLN A O 1
ATOM 922 N N . ALA A 1 119 ? 6.239 3.174 9.233 1.00 86.94 119 ALA A N 1
ATOM 923 C CA . ALA A 1 119 ? 6.178 2.310 10.410 1.00 86.94 119 ALA A CA 1
ATOM 924 C C . ALA A 1 119 ? 4.875 2.477 11.213 1.00 86.94 119 ALA A C 1
ATOM 926 O O . ALA A 1 119 ? 4.330 1.489 11.697 1.00 86.94 119 ALA A O 1
ATOM 927 N N . ALA A 1 120 ? 4.359 3.706 11.325 1.00 89.06 120 ALA A N 1
ATOM 928 C CA . ALA A 1 120 ? 3.100 3.971 12.017 1.00 89.06 120 ALA A CA 1
ATOM 929 C C . ALA A 1 120 ? 1.913 3.393 11.237 1.00 89.06 120 ALA A C 1
ATOM 931 O O . ALA A 1 120 ? 1.075 2.716 11.823 1.00 89.06 120 ALA A O 1
ATOM 932 N N . VAL A 1 121 ? 1.899 3.567 9.911 1.00 88.88 121 VAL A N 1
ATOM 933 C CA . VAL A 1 121 ? 0.868 2.993 9.032 1.00 88.88 121 VAL A CA 1
ATOM 934 C C . VAL A 1 121 ? 0.842 1.466 9.134 1.00 88.88 121 VAL A C 1
ATOM 936 O O . VAL A 1 121 ? -0.217 0.894 9.365 1.00 88.88 121 VAL A O 1
ATOM 939 N N . LEU A 1 122 ? 2.001 0.802 9.055 1.00 90.31 122 LEU A N 1
ATOM 940 C CA . LEU A 1 122 ? 2.098 -0.656 9.209 1.00 90.31 122 LEU A CA 1
ATOM 941 C C . LEU A 1 122 ? 1.607 -1.136 10.580 1.00 90.31 122 LEU A C 1
ATOM 943 O O . LEU A 1 122 ? 0.898 -2.141 10.661 1.00 90.31 122 LEU A O 1
ATOM 947 N N . LYS A 1 123 ? 1.992 -0.430 11.651 1.00 91.44 123 LYS A N 1
ATOM 948 C CA . LYS A 1 123 ? 1.591 -0.757 13.022 1.00 91.44 123 LYS A CA 1
ATOM 949 C C . LYS A 1 123 ? 0.074 -0.657 13.178 1.00 91.44 123 LYS A C 1
ATOM 951 O O . LYS A 1 123 ? -0.558 -1.648 13.524 1.00 91.44 123 LYS A O 1
ATOM 956 N N . MET A 1 124 ? -0.504 0.495 12.847 1.00 91.81 124 MET A N 1
ATOM 957 C CA . MET A 1 124 ? -1.937 0.742 13.020 1.00 91.81 124 MET A CA 1
ATOM 958 C C . MET A 1 124 ? -2.786 -0.146 12.108 1.00 91.81 124 MET A C 1
ATOM 960 O O . MET A 1 124 ? -3.823 -0.650 12.529 1.00 91.81 124 MET A O 1
ATOM 964 N N . PHE A 1 125 ? -2.328 -0.412 10.884 1.00 92.25 125 PHE A N 1
ATOM 965 C CA . PHE A 1 125 ? -2.985 -1.374 10.004 1.00 92.25 125 PHE A CA 1
ATOM 966 C C . PHE A 1 125 ? -3.014 -2.777 10.616 1.00 92.25 125 PHE A C 1
ATOM 968 O O . PHE A 1 125 ? -4.057 -3.431 10.646 1.00 92.25 125 PHE A O 1
ATOM 975 N N . SER A 1 126 ? -1.880 -3.218 11.164 1.00 92.12 126 SER A N 1
ATOM 976 C CA . SER A 1 126 ? -1.790 -4.526 11.808 1.00 92.12 126 SER A CA 1
ATOM 977 C C . SER A 1 126 ? -2.696 -4.606 13.038 1.00 92.12 126 SER A C 1
ATOM 979 O O . SER A 1 126 ? -3.471 -5.546 13.165 1.00 92.12 126 SER A O 1
ATOM 981 N N . GLU A 1 127 ? -2.651 -3.602 13.911 1.00 92.88 127 GLU A N 1
ATOM 982 C CA . GLU A 1 127 ? -3.415 -3.563 15.163 1.00 92.88 127 GLU A CA 1
ATOM 983 C C . GLU A 1 127 ? -4.930 -3.500 14.937 1.00 92.88 127 GLU A C 1
ATOM 985 O O . GLU A 1 127 ? -5.678 -4.182 15.635 1.00 92.88 127 GLU A O 1
ATOM 990 N N . HIS A 1 128 ? -5.393 -2.725 13.952 1.00 91.12 128 HIS A N 1
ATOM 991 C CA . HIS A 1 128 ? -6.821 -2.442 13.786 1.00 91.12 128 HIS A CA 1
ATOM 992 C C . HIS A 1 128 ? -7.536 -3.274 12.718 1.00 91.12 128 HIS A C 1
ATOM 994 O O . HIS A 1 128 ? -8.769 -3.329 12.763 1.00 91.12 128 HIS A O 1
ATOM 1000 N N . PHE A 1 129 ? -6.811 -3.909 11.788 1.00 91.81 129 PHE A N 1
ATOM 1001 C CA . PHE A 1 129 ? -7.403 -4.699 10.698 1.00 91.81 129 PHE A CA 1
ATOM 1002 C C . PHE A 1 129 ? -6.902 -6.145 10.651 1.00 91.81 129 PHE A C 1
ATOM 1004 O O . PHE A 1 129 ? -7.714 -7.057 10.514 1.00 91.81 129 PHE A O 1
ATOM 1011 N N . ILE A 1 130 ? -5.596 -6.375 10.816 1.00 92.19 130 ILE A N 1
ATOM 1012 C CA . ILE A 1 130 ? -5.008 -7.720 10.691 1.00 92.19 130 ILE A CA 1
ATOM 1013 C C . ILE A 1 130 ? -5.208 -8.557 11.958 1.00 92.19 130 ILE A C 1
ATOM 1015 O O . ILE A 1 130 ? -5.693 -9.684 11.893 1.00 92.19 130 ILE A O 1
ATOM 1019 N N . THR A 1 131 ? -4.840 -8.023 13.126 1.00 90.19 131 THR A N 1
ATOM 1020 C CA . THR A 1 131 ? -4.979 -8.718 14.416 1.00 90.19 131 THR A CA 1
ATOM 1021 C C . THR A 1 131 ? -6.435 -9.081 14.723 1.00 90.19 131 THR A C 1
ATOM 1023 O O . THR A 1 131 ? -6.664 -10.216 15.142 1.00 90.19 131 THR A O 1
ATOM 1026 N N . PRO A 1 132 ? -7.429 -8.205 14.464 1.00 89.75 132 PRO A N 1
ATOM 1027 C CA . PRO A 1 132 ? -8.841 -8.542 14.642 1.00 89.75 132 PRO A CA 1
ATOM 1028 C C . PRO A 1 132 ? -9.410 -9.479 13.564 1.00 89.75 132 PRO A C 1
ATOM 1030 O O . PRO A 1 132 ? -10.565 -9.874 13.674 1.00 89.75 132 PRO A O 1
ATOM 1033 N N . GLY A 1 133 ? -8.641 -9.815 12.519 1.00 90.38 133 GLY A N 1
ATOM 1034 C CA . GLY A 1 133 ? -9.071 -10.720 11.448 1.00 90.38 133 GLY A CA 1
ATOM 1035 C C . GLY A 1 133 ? -10.021 -10.104 10.416 1.00 90.38 133 GLY A C 1
ATOM 1036 O O . GLY A 1 133 ? -10.678 -10.841 9.693 1.00 90.38 133 GLY A O 1
ATOM 1037 N N . LEU A 1 134 ? -10.102 -8.771 10.328 1.00 90.12 134 LEU A N 1
ATOM 1038 C CA . LEU A 1 134 ? -10.921 -8.082 9.318 1.00 90.12 134 LEU A CA 1
ATOM 1039 C C . LEU A 1 134 ? -10.299 -8.156 7.921 1.00 90.12 134 LEU A C 1
ATOM 1041 O O . LEU A 1 134 ? -11.005 -8.105 6.919 1.00 90.12 134 LEU A O 1
ATOM 1045 N N . ILE A 1 135 ? -8.971 -8.231 7.868 1.00 91.56 135 ILE A N 1
ATOM 1046 C CA . ILE A 1 135 ? -8.182 -8.387 6.650 1.00 91.56 135 ILE A CA 1
ATOM 1047 C C . ILE A 1 135 ? -7.172 -9.511 6.889 1.00 91.56 135 ILE A C 1
ATOM 1049 O O . ILE A 1 135 ? -6.611 -9.627 7.982 1.00 91.56 135 ILE A O 1
ATOM 1053 N N . ASP A 1 136 ? -6.925 -10.330 5.865 1.00 90.94 136 ASP A N 1
ATOM 1054 C CA . ASP A 1 136 ? -5.988 -11.450 5.959 1.00 90.94 136 ASP A CA 1
ATOM 1055 C C . ASP A 1 136 ? -4.564 -10.980 6.320 1.00 90.9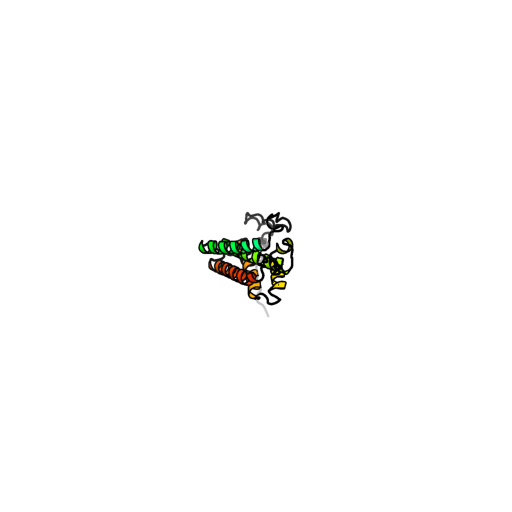4 136 ASP A C 1
ATOM 1057 O O . ASP A 1 136 ? -4.058 -9.968 5.824 1.00 90.94 136 ASP A O 1
ATOM 1061 N N . ARG A 1 137 ? -3.879 -11.766 7.155 1.00 90.50 137 ARG A N 1
ATOM 1062 C CA . ARG A 1 137 ? -2.475 -11.578 7.548 1.00 90.50 137 ARG A CA 1
ATOM 1063 C C . ARG A 1 137 ? -1.517 -11.510 6.359 1.00 90.50 137 ARG A C 1
ATOM 1065 O O . ARG A 1 137 ? -0.449 -10.904 6.488 1.00 90.50 137 ARG A O 1
ATOM 1072 N N . GLU A 1 138 ? -1.871 -12.101 5.222 1.00 90.81 138 GLU A N 1
ATOM 1073 C CA . GLU A 1 138 ? -1.124 -11.979 3.969 1.00 90.81 138 GLU A CA 1
ATOM 1074 C C . GLU A 1 138 ? -0.939 -10.524 3.532 1.00 90.81 138 GLU A C 1
ATOM 1076 O O . GLU A 1 138 ? 0.165 -10.144 3.132 1.00 90.81 138 GLU A O 1
ATOM 1081 N N . PHE A 1 139 ? -1.953 -9.673 3.713 1.00 91.12 139 PHE A N 1
ATOM 1082 C CA . PHE A 1 139 ? -1.863 -8.255 3.368 1.00 91.12 139 PHE A CA 1
ATOM 1083 C C . PHE A 1 139 ? -0.870 -7.500 4.251 1.00 91.12 139 PHE A C 1
ATOM 1085 O O . PHE A 1 139 ? -0.153 -6.628 3.765 1.00 91.12 139 PHE A O 1
ATOM 1092 N N . GLY A 1 140 ? -0.752 -7.867 5.530 1.00 88.56 140 GLY A N 1
ATOM 1093 C CA . GLY A 1 140 ? 0.249 -7.284 6.426 1.00 88.56 140 GLY A CA 1
ATOM 1094 C C . GLY A 1 140 ? 1.686 -7.607 5.997 1.00 88.56 140 GLY A C 1
ATOM 1095 O O . GLY A 1 140 ? 2.559 -6.734 6.023 1.00 88.56 140 GLY A O 1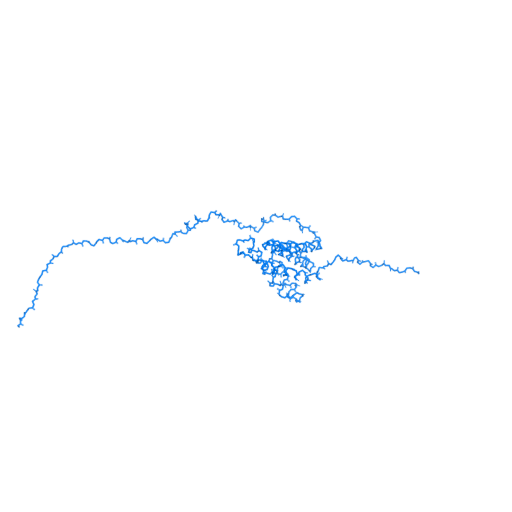
ATOM 1096 N N . ARG A 1 141 ? 1.939 -8.851 5.563 1.00 90.44 141 ARG A N 1
ATOM 1097 C CA . ARG A 1 141 ? 3.256 -9.266 5.045 1.00 90.44 141 ARG A CA 1
ATOM 1098 C C . ARG A 1 141 ? 3.553 -8.632 3.689 1.00 90.44 141 ARG A C 1
ATOM 1100 O O . ARG A 1 141 ? 4.634 -8.072 3.517 1.00 90.44 141 ARG A O 1
ATOM 1107 N N . GLY A 1 142 ? 2.594 -8.668 2.767 1.00 91.44 142 GLY A N 1
ATOM 1108 C CA . GLY A 1 142 ? 2.750 -8.092 1.433 1.00 91.44 142 GLY A CA 1
ATOM 1109 C C . GLY A 1 142 ? 2.969 -6.579 1.464 1.00 91.44 142 GLY A C 1
ATOM 1110 O O . GLY A 1 142 ? 3.837 -6.076 0.760 1.00 91.44 142 GLY A O 1
ATOM 1111 N N . LEU A 1 143 ? 2.293 -5.854 2.363 1.00 92.19 143 LEU A N 1
ATOM 1112 C CA . LEU A 1 143 ? 2.479 -4.408 2.497 1.00 92.19 143 LEU A CA 1
ATOM 1113 C C . LEU A 1 143 ? 3.892 -4.062 2.982 1.00 92.19 143 LEU A C 1
ATOM 1115 O O . LEU A 1 143 ? 4.516 -3.126 2.486 1.00 92.19 143 LEU A O 1
ATOM 1119 N N . ARG A 1 144 ? 4.428 -4.845 3.927 1.00 92.12 144 ARG A N 1
ATOM 1120 C CA . ARG A 1 144 ? 5.815 -4.700 4.385 1.00 92.12 144 ARG A CA 1
ATOM 1121 C C . ARG A 1 144 ? 6.814 -4.998 3.267 1.00 92.12 144 ARG A C 1
ATOM 1123 O O . ARG A 1 144 ? 7.813 -4.290 3.166 1.00 92.12 144 ARG A O 1
ATOM 1130 N N . HIS A 1 145 ? 6.548 -6.017 2.453 1.00 91.00 145 HIS A N 1
ATOM 1131 C CA . HIS A 1 145 ? 7.390 -6.361 1.310 1.00 91.00 145 HIS A CA 1
ATOM 1132 C C . HIS A 1 145 ? 7.412 -5.230 0.277 1.00 91.00 145 HIS A C 1
ATOM 1134 O O . HIS A 1 145 ? 8.482 -4.708 -0.008 1.00 91.00 145 HIS A O 1
ATOM 1140 N N . LEU A 1 146 ? 6.243 -4.721 -0.124 1.00 90.25 146 LEU A N 1
ATOM 1141 C CA . LEU A 1 146 ? 6.126 -3.586 -1.044 1.00 90.25 146 LEU A CA 1
ATOM 1142 C C . LEU A 1 146 ? 6.876 -2.335 -0.549 1.00 90.25 146 LEU A C 1
ATOM 1144 O O . LEU A 1 146 ? 7.453 -1.583 -1.334 1.00 90.25 146 LEU A O 1
ATOM 1148 N N . PHE A 1 147 ? 6.889 -2.091 0.764 1.00 88.81 147 PHE A N 1
ATOM 1149 C CA . PHE A 1 147 ? 7.643 -0.974 1.347 1.00 88.81 147 PHE A CA 1
ATOM 1150 C C . PHE A 1 147 ? 9.157 -1.188 1.250 1.00 88.81 147 PHE A C 1
ATOM 1152 O O . PHE A 1 147 ? 9.894 -0.219 1.065 1.00 88.81 147 PHE A O 1
ATOM 1159 N N . SER A 1 148 ? 9.610 -2.436 1.370 1.00 86.62 148 SER A N 1
ATOM 1160 C CA . SER A 1 148 ? 11.006 -2.814 1.158 1.00 86.62 148 SER A CA 1
ATOM 1161 C C . SER A 1 148 ? 11.399 -2.672 -0.311 1.00 86.62 148 SER A C 1
ATOM 1163 O O . SER A 1 148 ? 12.432 -2.074 -0.596 1.00 86.62 148 SER A O 1
ATOM 1165 N N . ASP A 1 149 ? 10.558 -3.137 -1.234 1.00 84.69 149 ASP A N 1
ATOM 1166 C CA . ASP A 1 149 ? 10.813 -3.052 -2.676 1.00 84.69 149 ASP A CA 1
ATOM 1167 C C . ASP A 1 149 ? 10.947 -1.594 -3.118 1.00 84.69 149 ASP A C 1
ATOM 1169 O O . ASP A 1 149 ? 11.888 -1.222 -3.815 1.00 84.69 149 ASP A O 1
ATOM 1173 N N . ARG A 1 150 ? 10.069 -0.718 -2.617 1.00 83.50 150 ARG A N 1
ATOM 1174 C CA . ARG A 1 150 ? 10.171 0.726 -2.849 1.00 83.50 150 ARG A CA 1
ATOM 1175 C C . ARG A 1 150 ? 11.489 1.307 -2.322 1.00 83.50 150 ARG A C 1
ATOM 1177 O O . ARG A 1 150 ? 12.089 2.147 -2.984 1.00 83.50 150 ARG A O 1
ATOM 1184 N N . ALA A 1 151 ? 11.966 0.861 -1.159 1.00 82.44 151 ALA A N 1
ATOM 1185 C CA . ALA A 1 151 ? 13.273 1.283 -0.660 1.00 82.44 151 ALA A CA 1
ATOM 1186 C C . ALA A 1 151 ? 14.412 0.808 -1.582 1.00 82.44 151 ALA A C 1
ATOM 1188 O O . ALA A 1 151 ? 15.362 1.550 -1.797 1.00 82.44 151 ALA A O 1
ATOM 1189 N N . SER A 1 152 ? 14.310 -0.381 -2.177 1.00 79.56 152 SER A N 1
ATOM 1190 C CA . SER A 1 152 ? 15.281 -0.860 -3.171 1.00 79.56 152 SER A CA 1
ATOM 1191 C C . SER A 1 152 ? 15.247 -0.089 -4.494 1.00 79.56 152 SER A C 1
ATOM 1193 O O . SER A 1 152 ? 16.251 -0.084 -5.195 1.00 79.56 152 SER A O 1
ATOM 1195 N N . VAL A 1 153 ? 14.126 0.559 -4.829 1.00 78.31 153 VAL A N 1
ATOM 1196 C CA . VAL A 1 153 ? 14.003 1.445 -6.001 1.00 78.31 153 VAL A CA 1
ATOM 1197 C C . VAL A 1 153 ? 14.552 2.848 -5.730 1.00 78.31 153 VAL A C 1
ATOM 1199 O O . VAL A 1 153 ? 15.201 3.426 -6.600 1.00 78.31 153 VAL A O 1
ATOM 1202 N N . ASP A 1 154 ? 14.248 3.411 -4.557 1.00 73.38 154 ASP A N 1
ATOM 1203 C CA . ASP A 1 154 ? 14.589 4.797 -4.201 1.00 73.38 154 ASP A CA 1
ATOM 1204 C C . ASP A 1 154 ? 16.049 4.941 -3.730 1.00 73.38 154 ASP A C 1
ATOM 1206 O O . ASP A 1 154 ? 16.641 6.018 -3.827 1.00 73.38 154 ASP A O 1
ATOM 1210 N N . TYR A 1 155 ? 16.634 3.861 -3.216 1.00 72.38 155 TYR A N 1
ATOM 1211 C CA . TYR A 1 155 ? 18.047 3.763 -2.860 1.00 72.38 155 TYR A CA 1
ATOM 1212 C C . TYR A 1 155 ? 18.757 2.835 -3.849 1.00 72.38 155 TYR A C 1
ATOM 1214 O O . TYR A 1 155 ? 18.089 2.112 -4.574 1.00 72.38 155 TYR A O 1
ATOM 1222 N N . ASP A 1 156 ? 20.093 2.867 -3.905 1.00 64.69 156 ASP A N 1
ATOM 1223 C CA . ASP A 1 156 ? 20.931 2.111 -4.861 1.00 64.69 156 ASP A CA 1
ATOM 1224 C C . ASP A 1 156 ? 20.915 0.588 -4.569 1.00 64.69 156 ASP A C 1
ATOM 1226 O O . ASP A 1 156 ? 21.918 -0.038 -4.227 1.00 64.69 156 ASP A O 1
ATOM 1230 N N . GLY A 1 157 ? 19.713 0.013 -4.573 1.00 66.56 157 GLY A N 1
ATOM 1231 C CA . GLY A 1 157 ? 19.399 -1.376 -4.311 1.00 66.56 157 GLY A CA 1
ATOM 1232 C C . GLY A 1 157 ? 19.420 -2.222 -5.586 1.00 66.56 157 GLY A C 1
ATOM 1233 O O . GLY A 1 157 ? 19.738 -1.741 -6.676 1.00 66.56 157 GLY A O 1
ATOM 1234 N N . PRO A 1 158 ? 19.105 -3.521 -5.467 1.00 69.38 158 PRO A N 1
ATOM 1235 C CA . PRO A 1 158 ? 19.060 -4.411 -6.620 1.00 69.38 158 PRO A CA 1
ATOM 1236 C C . PRO A 1 158 ? 18.040 -3.918 -7.655 1.00 69.38 158 PRO A C 1
ATOM 1238 O O . PRO A 1 158 ? 16.954 -3.456 -7.305 1.00 69.38 158 PRO A O 1
ATOM 1241 N N . ARG A 1 159 ? 18.375 -4.051 -8.946 1.00 71.75 159 ARG A N 1
ATOM 1242 C CA . ARG A 1 159 ? 17.426 -3.760 -10.029 1.00 71.75 159 ARG A CA 1
ATOM 1243 C C . ARG A 1 159 ? 16.241 -4.713 -9.932 1.00 71.75 159 ARG A C 1
ATOM 1245 O O . ARG A 1 159 ? 16.408 -5.913 -10.133 1.00 71.75 159 ARG A O 1
ATOM 1252 N N . LEU A 1 160 ? 15.064 -4.157 -9.676 1.00 80.44 160 LEU A N 1
ATOM 1253 C CA . LEU A 1 160 ? 13.815 -4.906 -9.677 1.00 80.44 160 LEU A CA 1
ATOM 1254 C C . LEU A 1 160 ? 13.345 -5.162 -11.109 1.00 80.44 160 LEU A C 1
ATOM 1256 O O . LEU A 1 160 ? 13.497 -4.324 -12.005 1.00 80.44 160 LEU A O 1
ATOM 1260 N N . THR A 1 161 ? 12.808 -6.356 -11.323 1.00 89.19 161 THR A N 1
ATOM 1261 C CA . THR A 1 161 ? 12.384 -6.837 -12.637 1.00 89.19 161 THR A CA 1
ATOM 1262 C C . THR A 1 161 ? 10.959 -6.388 -12.968 1.00 89.19 161 THR A C 1
ATOM 1264 O O . THR A 1 161 ? 10.218 -5.885 -12.121 1.00 89.19 161 THR A O 1
ATOM 1267 N N . ALA A 1 162 ? 10.543 -6.584 -14.223 1.00 90.00 162 ALA A N 1
ATOM 1268 C CA . ALA A 1 162 ? 9.143 -6.407 -14.610 1.00 90.00 162 ALA A CA 1
ATOM 1269 C C . ALA A 1 162 ? 8.207 -7.373 -13.858 1.00 90.00 162 ALA A C 1
ATOM 1271 O O . ALA A 1 162 ? 7.062 -7.024 -13.589 1.00 90.00 162 ALA A O 1
ATOM 1272 N N . GLU A 1 163 ? 8.701 -8.555 -13.478 1.00 92.19 163 GLU A N 1
ATOM 1273 C CA . GLU A 1 163 ? 7.947 -9.526 -12.686 1.00 92.19 163 GLU A CA 1
ATOM 1274 C C . GLU A 1 163 ? 7.705 -9.015 -11.259 1.00 92.19 163 GLU A C 1
ATOM 1276 O O . GLU A 1 163 ? 6.578 -9.071 -10.769 1.00 92.19 163 GLU A O 1
ATOM 1281 N N . ASP A 1 164 ? 8.732 -8.453 -10.616 1.00 91.31 164 ASP A N 1
ATOM 1282 C CA . ASP A 1 164 ? 8.609 -7.855 -9.278 1.00 91.31 164 ASP A CA 1
ATOM 1283 C C . ASP A 1 164 ? 7.629 -6.677 -9.294 1.00 91.31 164 ASP A C 1
ATOM 1285 O O . ASP A 1 164 ? 6.768 -6.549 -8.422 1.00 91.31 164 ASP A O 1
ATOM 1289 N N . ALA A 1 165 ? 7.698 -5.854 -10.343 1.00 92.56 165 ALA A N 1
ATOM 1290 C CA . ALA A 1 165 ? 6.749 -4.771 -10.550 1.00 92.56 165 ALA A CA 1
ATOM 1291 C C . ALA A 1 165 ? 5.315 -5.280 -10.774 1.00 92.56 165 ALA A C 1
ATOM 1293 O O . ALA A 1 165 ? 4.380 -4.701 -10.223 1.00 92.56 165 ALA A O 1
ATOM 1294 N N . GLY A 1 166 ? 5.136 -6.376 -11.517 1.00 93.69 166 GLY A N 1
ATOM 1295 C CA . GLY A 1 166 ? 3.842 -7.044 -11.670 1.00 93.69 166 GLY A CA 1
ATOM 1296 C C . GLY A 1 166 ? 3.275 -7.503 -10.328 1.00 93.69 166 GLY A C 1
ATOM 1297 O O . GLY A 1 166 ? 2.171 -7.112 -9.959 1.00 93.69 166 GLY A O 1
ATOM 1298 N N . LYS A 1 167 ? 4.077 -8.218 -9.529 1.00 94.94 167 LYS A N 1
ATOM 1299 C CA . LYS A 1 167 ? 3.688 -8.663 -8.179 1.00 94.94 167 LYS A CA 1
ATOM 1300 C C . LYS A 1 167 ? 3.288 -7.491 -7.278 1.00 94.94 167 LYS A C 1
ATOM 1302 O O . LYS A 1 167 ? 2.310 -7.601 -6.537 1.00 94.94 167 LYS A O 1
ATOM 1307 N N . ALA A 1 168 ? 4.019 -6.377 -7.346 1.00 94.12 168 ALA A N 1
ATOM 1308 C CA . ALA A 1 168 ? 3.725 -5.165 -6.586 1.00 94.12 168 ALA A CA 1
ATOM 1309 C C . ALA A 1 168 ? 2.392 -4.517 -7.000 1.00 94.12 168 ALA A C 1
ATOM 1311 O O . ALA A 1 168 ? 1.599 -4.143 -6.131 1.00 94.12 168 ALA A O 1
ATOM 1312 N N . VAL A 1 169 ? 2.129 -4.405 -8.307 1.00 95.56 169 VAL A N 1
ATOM 1313 C CA . VAL A 1 169 ? 0.874 -3.855 -8.847 1.00 95.56 169 VAL A CA 1
ATOM 1314 C C . VAL A 1 169 ? -0.311 -4.751 -8.491 1.00 95.56 169 VAL A C 1
ATOM 1316 O O . VAL A 1 169 ? -1.301 -4.255 -7.952 1.00 95.56 169 VAL A O 1
ATOM 1319 N N . ASP A 1 170 ? -0.183 -6.062 -8.691 1.00 96.62 170 ASP A N 1
ATOM 1320 C CA . ASP A 1 170 ? -1.231 -7.030 -8.360 1.00 96.62 170 ASP A CA 1
ATOM 1321 C C . ASP A 1 170 ? -1.541 -7.025 -6.859 1.00 96.62 170 ASP A C 1
ATOM 1323 O O . ASP A 1 170 ? -2.696 -7.118 -6.437 1.00 96.62 170 ASP A O 1
ATOM 1327 N N . PHE A 1 171 ? -0.507 -6.914 -6.022 1.00 96.25 171 PHE A N 1
ATOM 1328 C CA . PHE A 1 171 ? -0.685 -6.791 -4.582 1.00 96.25 171 PHE A CA 1
ATOM 1329 C C . PHE A 1 171 ? -1.430 -5.504 -4.211 1.00 96.25 171 PHE A C 1
ATOM 1331 O O . PHE A 1 171 ? -2.377 -5.563 -3.423 1.00 96.25 171 PHE A O 1
ATOM 1338 N N . ALA A 1 172 ? -1.029 -4.358 -4.771 1.00 95.75 172 ALA A N 1
ATOM 1339 C CA . ALA A 1 172 ? -1.689 -3.082 -4.512 1.00 95.75 172 ALA A CA 1
ATOM 1340 C C . ALA A 1 172 ? -3.167 -3.128 -4.926 1.00 95.75 172 ALA A C 1
ATOM 1342 O O . ALA A 1 172 ? -4.027 -2.687 -4.168 1.00 95.75 172 ALA A O 1
ATOM 1343 N N . GLU A 1 173 ? -3.481 -3.741 -6.067 1.00 96.19 173 GLU A N 1
ATOM 1344 C CA . GLU A 1 173 ? -4.858 -3.963 -6.504 1.00 96.19 173 GLU A CA 1
ATOM 1345 C C . GLU A 1 173 ? -5.664 -4.800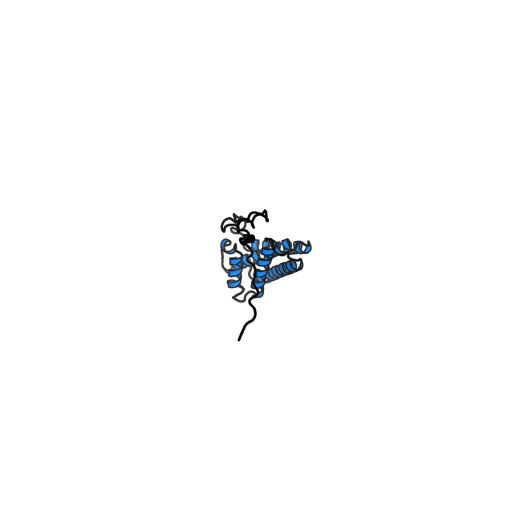 -5.508 1.00 96.19 173 GLU A C 1
ATOM 1347 O O . GLU A 1 173 ? -6.722 -4.358 -5.052 1.00 96.19 173 GLU A O 1
ATOM 1352 N N . ARG A 1 174 ? -5.160 -5.978 -5.118 1.00 96.38 174 ARG A N 1
ATOM 1353 C CA . ARG A 1 174 ? -5.850 -6.832 -4.140 1.00 96.38 174 ARG A CA 1
ATOM 1354 C C . ARG A 1 174 ? -6.056 -6.112 -2.810 1.00 96.38 174 ARG A C 1
ATOM 1356 O O . ARG A 1 174 ? -7.110 -6.255 -2.196 1.00 96.38 174 ARG A O 1
ATOM 1363 N N . LEU A 1 175 ? -5.071 -5.329 -2.372 1.00 94.75 175 LEU A N 1
ATOM 1364 C CA . LEU A 1 175 ? -5.164 -4.544 -1.145 1.00 94.75 175 LEU A CA 1
ATOM 1365 C C . LEU A 1 175 ? -6.259 -3.475 -1.247 1.00 94.75 175 LEU A C 1
ATOM 1367 O O . LEU A 1 175 ? -7.059 -3.348 -0.323 1.00 94.75 175 LEU A O 1
ATOM 1371 N N . LEU A 1 176 ? -6.331 -2.724 -2.350 1.00 94.62 176 LEU A N 1
ATOM 1372 C CA . LEU A 1 176 ? -7.385 -1.726 -2.558 1.00 94.62 176 LEU A CA 1
ATOM 1373 C C . LEU A 1 176 ? -8.771 -2.385 -2.567 1.00 94.62 176 LEU A C 1
ATOM 1375 O O . LEU A 1 176 ? -9.676 -1.892 -1.902 1.00 94.62 176 LEU A O 1
ATOM 1379 N N . GLN A 1 177 ? -8.930 -3.539 -3.220 1.00 94.56 177 GLN A N 1
ATOM 1380 C CA . GLN A 1 177 ? -10.202 -4.274 -3.200 1.00 94.56 177 GLN A CA 1
ATOM 1381 C C . GLN A 1 177 ? -10.582 -4.758 -1.798 1.00 94.56 177 GLN A C 1
ATOM 1383 O O . GLN A 1 177 ? -11.725 -4.592 -1.381 1.00 94.56 177 GLN A O 1
ATOM 1388 N N . ALA A 1 178 ? -9.624 -5.298 -1.041 1.00 92.69 178 ALA A N 1
ATOM 1389 C CA . ALA A 1 178 ? -9.862 -5.752 0.328 1.00 92.69 178 ALA A CA 1
ATOM 1390 C C . ALA A 1 178 ? -10.188 -4.595 1.288 1.00 92.69 178 ALA A C 1
ATOM 1392 O O . ALA A 1 178 ? -10.886 -4.786 2.278 1.00 92.69 178 ALA A O 1
ATOM 1393 N N . THR A 1 179 ? -9.676 -3.393 1.011 1.00 92.50 179 THR A N 1
ATOM 1394 C CA . THR A 1 179 ? -9.829 -2.222 1.886 1.00 92.50 179 THR A CA 1
ATOM 1395 C C . THR A 1 179 ? -11.015 -1.333 1.513 1.00 92.50 179 THR A C 1
ATOM 1397 O O . THR A 1 179 ? -11.526 -0.621 2.377 1.00 92.50 179 THR A O 1
ATOM 1400 N N . LYS A 1 180 ? -11.515 -1.429 0.274 1.00 92.12 180 LYS A N 1
ATOM 1401 C CA . LYS A 1 180 ? -12.663 -0.670 -0.244 1.00 92.12 180 LYS A CA 1
ATOM 1402 C C . LYS A 1 180 ? -13.916 -0.722 0.647 1.00 92.12 180 LYS A C 1
ATOM 1404 O O . LYS A 1 180 ? -14.499 0.338 0.856 1.00 92.12 180 LYS A O 1
ATOM 1409 N N . PRO A 1 181 ? -14.324 -1.869 1.236 1.00 90.56 181 PRO A N 1
ATOM 1410 C CA . PRO A 1 181 ? -15.505 -1.925 2.107 1.00 90.56 181 PRO A CA 1
ATOM 1411 C C . PRO A 1 181 ? -15.377 -1.108 3.401 1.00 90.56 181 PRO A C 1
ATOM 1413 O O . PRO A 1 181 ? -16.380 -0.797 4.032 1.00 90.56 181 PRO A O 1
ATOM 1416 N N . PHE A 1 182 ? -14.151 -0.775 3.816 1.00 87.31 182 PHE A N 1
ATOM 1417 C CA . PHE A 1 182 ? -13.876 -0.025 5.046 1.00 87.31 182 PHE A CA 1
ATOM 1418 C C . PHE A 1 182 ? -13.780 1.485 4.817 1.00 87.31 182 PHE A C 1
ATOM 1420 O O . PHE A 1 182 ? -13.571 2.246 5.763 1.00 87.31 182 PHE A O 1
ATOM 1427 N N . VAL A 1 183 ? -13.896 1.924 3.567 1.00 86.31 183 VAL A N 1
ATOM 1428 C CA . VAL A 1 183 ? -13.958 3.335 3.212 1.00 86.31 183 VAL A CA 1
ATOM 1429 C C . VAL A 1 183 ? -15.420 3.736 3.300 1.00 86.31 183 VAL A C 1
ATOM 1431 O O . VAL A 1 183 ? -16.249 3.191 2.574 1.00 86.31 183 VAL A O 1
ATOM 1434 N N . ALA A 1 184 ? -15.755 4.688 4.170 1.00 75.56 184 ALA A N 1
ATOM 1435 C CA . ALA A 1 184 ? -17.065 5.305 4.088 1.00 75.56 184 ALA A CA 1
ATOM 1436 C C . ALA A 1 184 ? -17.174 5.955 2.702 1.00 75.56 184 ALA A C 1
ATOM 1438 O O . ALA A 1 184 ? -16.385 6.841 2.351 1.00 75.56 184 ALA A O 1
ATOM 1439 N N . GLY A 1 185 ? -18.141 5.502 1.898 1.00 59.53 185 GLY A N 1
ATOM 1440 C CA . GLY A 1 185 ? -18.630 6.317 0.789 1.00 59.53 185 GLY A CA 1
ATOM 1441 C C . GLY A 1 185 ? -19.065 7.682 1.333 1.00 59.53 185 GLY A C 1
ATOM 1442 O O . GLY A 1 185 ? -19.253 7.803 2.547 1.00 59.53 185 GLY A O 1
ATOM 1443 N N . PRO A 1 186 ? -19.218 8.723 0.494 1.00 46.75 186 PRO A N 1
ATOM 1444 C CA . PRO A 1 186 ? -19.901 9.928 0.947 1.00 46.75 186 PRO A CA 1
ATOM 1445 C C . PRO A 1 186 ? -21.240 9.459 1.504 1.00 46.75 186 PRO A C 1
ATOM 1447 O O . PRO A 1 186 ? -22.070 8.955 0.748 1.00 46.75 186 PRO A O 1
ATOM 1450 N N . SER A 1 187 ? -21.375 9.473 2.831 1.00 37.16 187 SER A N 1
ATOM 1451 C CA . SER A 1 187 ? -22.559 8.981 3.506 1.00 37.16 187 SER A CA 1
ATOM 1452 C C . SER A 1 187 ? -23.717 9.727 2.881 1.00 37.16 187 SER A C 1
ATOM 1454 O O . SER A 1 187 ? -23.809 10.947 3.028 1.00 37.16 187 SER A O 1
ATOM 1456 N N . GLY A 1 188 ? -24.528 9.003 2.107 1.00 37.12 188 GLY A N 1
ATOM 1457 C CA . GLY A 1 188 ? -25.790 9.507 1.614 1.00 37.12 188 GLY A CA 1
ATOM 1458 C C . GLY A 1 188 ? -26.500 10.083 2.819 1.00 37.12 188 GLY A C 1
ATOM 1459 O O . GLY A 1 188 ? -26.651 9.408 3.838 1.00 37.12 188 GLY A O 1
ATOM 1460 N N . THR A 1 189 ? -26.791 11.369 2.721 1.00 36.28 189 THR A N 1
ATOM 1461 C CA . THR A 1 189 ? -27.515 12.154 3.696 1.00 36.28 189 THR A CA 1
ATOM 1462 C C . THR A 1 189 ? -28.670 11.314 4.216 1.00 36.28 189 THR A C 1
ATOM 1464 O O . THR A 1 189 ? -29.592 10.980 3.476 1.00 36.28 189 THR A O 1
ATOM 1467 N N . THR A 1 190 ? -28.617 10.956 5.494 1.00 46.72 190 THR A N 1
ATOM 1468 C CA . THR A 1 190 ? -29.823 10.631 6.235 1.00 46.72 190 THR A CA 1
ATOM 1469 C C . THR A 1 190 ? -30.670 11.898 6.219 1.00 46.72 190 THR A C 1
ATOM 1471 O O . THR A 1 190 ? -30.460 12.793 7.032 1.00 46.72 190 THR A O 1
ATOM 1474 N N . GLN A 1 191 ? -31.592 12.006 5.269 1.00 42.44 191 GLN A N 1
ATOM 1475 C CA . GLN A 1 191 ? -32.762 12.850 5.433 1.00 42.44 191 GLN A CA 1
ATOM 1476 C C . GLN A 1 191 ? -33.952 11.915 5.616 1.00 42.44 191 GLN A C 1
ATOM 1478 O O . GLN A 1 191 ? -34.608 11.492 4.671 1.00 42.44 191 GLN A O 1
ATOM 1483 N N . SER A 1 192 ? -34.153 11.538 6.880 1.00 44.81 192 SER A N 1
ATOM 1484 C CA . SER A 1 192 ? -35.492 11.288 7.402 1.00 44.81 192 SER A CA 1
ATOM 1485 C C . SER A 1 192 ? -36.358 12.532 7.202 1.00 44.81 192 SER A C 1
ATOM 1487 O O . SER A 1 192 ? -35.839 13.649 7.243 1.00 44.81 192 SER A O 1
ATOM 1489 N N . ALA A 1 193 ? -37.667 12.286 7.141 1.00 48.66 193 ALA A N 1
ATOM 1490 C CA . ALA A 1 193 ? -38.784 13.230 7.112 1.00 48.66 193 ALA A CA 1
ATOM 1491 C C . ALA A 1 193 ? -39.258 13.636 5.708 1.00 48.66 193 ALA A C 1
ATOM 1493 O O . ALA A 1 193 ? -39.045 14.759 5.272 1.00 48.66 193 ALA A O 1
ATOM 1494 N N . ASP A 1 194 ? -39.991 12.725 5.067 1.00 41.16 194 ASP A N 1
ATOM 1495 C CA . ASP A 1 194 ? -41.330 13.083 4.596 1.00 41.16 194 ASP A CA 1
ATOM 1496 C C . ASP A 1 194 ? -42.325 12.148 5.301 1.00 41.16 194 ASP A C 1
ATOM 1498 O O . ASP A 1 194 ? -42.496 10.981 4.941 1.00 41.16 194 ASP A O 1
ATOM 1502 N N . ASP A 1 195 ? -42.908 12.663 6.387 1.00 47.09 195 ASP A N 1
ATOM 1503 C CA . ASP A 1 195 ? -44.242 12.265 6.840 1.00 47.09 195 ASP A CA 1
ATOM 1504 C C . ASP A 1 195 ? -45.220 12.451 5.668 1.00 47.09 195 ASP A C 1
ATOM 1506 O O . ASP A 1 195 ? -45.106 13.446 4.948 1.00 47.09 195 ASP A O 1
ATOM 1510 N N . PRO A 1 196 ? -46.211 11.570 5.467 1.00 55.75 196 PRO A N 1
ATOM 1511 C CA . PRO A 1 196 ? -47.275 11.849 4.519 1.00 55.75 196 PRO A CA 1
ATOM 1512 C C . PRO A 1 196 ? -48.263 12.851 5.139 1.00 55.75 196 PRO A C 1
ATOM 1514 O O . PRO A 1 196 ? -48.777 12.591 6.230 1.00 55.75 196 PRO A O 1
ATOM 1517 N N . PRO A 1 197 ? -48.635 13.947 4.454 1.00 57.59 197 PRO A N 1
ATOM 1518 C CA . PRO A 1 197 ? -49.886 14.613 4.749 1.00 57.59 197 PRO A CA 1
ATOM 1519 C C . PRO A 1 197 ? -50.965 14.206 3.735 1.00 57.59 197 PRO A C 1
ATOM 1521 O O . PRO A 1 197 ? -50.920 14.606 2.576 1.00 57.59 197 PRO A O 1
ATOM 1524 N N . SER A 1 198 ? -51.964 13.509 4.294 1.00 55.16 198 SER A N 1
ATOM 1525 C CA . SER A 1 198 ? -53.372 13.342 3.866 1.00 55.16 198 SER A CA 1
ATOM 1526 C C . SER A 1 198 ? -53.682 12.475 2.646 1.00 55.16 198 SER A C 1
ATOM 1528 O O . SER A 1 198 ? -53.424 12.898 1.502 1.00 55.16 198 SER A O 1
#

Organism: NCBI:txid2051553

Radius of gyration: 35.4 Å; chains: 1; bounding box: 151×70×47 Å

Foldseek 3Di:
DDDDDDDDDDDDDDDDPPDPPPPPDPDDPDPVPVPPPDPDPPDDDPDPPPPPDPPPADDDPLVVLLVQLVVLLVQLVVCLVVQNLLSNLLSLLSSLLSLLLSLLCLQPVDDVVQSPDPVSSLVSCCVPCDVVPLADVVLSVLNVVSVVVNVLSVDVHDDDGSVNSVSSSVSSVVSSVSSVVSHDDPPDDPDDDDDDDD

pLDDT: mean 73.13, std 21.72, range [32.31, 97.25]

Secondary structure (DSSP, 8-state):
---------------PPP------PPPPPPTTGGGSS--S--PPPPPTT-----GGGSS--HHHHHHHHHHHHHHHHHHHHTT-HHHHHHHHHHHHHHHHHHHHHHHH---TTGGGSHHHHHHHHIIIIITTTSS-HHHHHHHHHHHHHHHHHHTT-----HHHHHHHHHHHHHHHHHHGGGSPPS------------